Protein AF-0000000066072443 (afdb_homodimer)

Solvent-accessible surface area (backbone atoms only — not comparable to full-atom values): 20279 Å² total; per-residue (Å²): 135,82,81,79,78,80,78,77,78,76,76,78,75,75,72,74,69,72,76,65,67,69,79,65,45,48,37,74,78,45,61,48,79,80,58,77,57,84,45,73,50,64,74,51,16,51,32,36,36,35,34,40,65,68,41,73,66,32,72,40,70,69,52,35,23,54,52,48,39,48,52,28,47,45,29,31,74,71,65,64,34,47,34,36,46,24,16,31,33,36,32,53,56,31,45,38,35,45,47,44,36,92,66,27,34,35,59,71,43,87,98,43,27,55,42,33,50,36,38,31,32,49,18,36,22,72,83,38,73,74,52,71,53,36,54,51,42,53,53,45,50,52,51,36,33,38,77,70,50,52,29,40,91,83,31,39,27,33,44,40,38,66,79,42,99,53,71,34,29,14,63,48,42,47,56,59,43,70,76,41,85,45,46,50,82,74,129,134,83,80,78,78,78,78,78,79,78,76,76,75,76,72,74,68,72,76,65,68,69,78,63,46,47,36,73,77,46,62,48,78,79,59,76,58,83,45,73,50,64,75,51,18,49,32,36,36,36,35,43,64,68,42,75,65,32,72,39,72,70,52,37,23,54,51,46,39,49,52,28,48,45,29,31,74,72,65,64,36,46,36,37,46,25,17,30,35,36,32,54,58,31,45,39,34,45,47,44,36,91,64,26,34,36,59,71,42,86,98,42,27,55,41,33,49,36,38,30,33,49,19,36,21,73,82,38,75,76,52,71,53,35,55,52,42,54,53,44,49,52,52,36,33,36,75,69,48,52,28,41,92,83,31,39,27,32,45,39,37,65,80,41,101,53,69,33,29,14,63,47,42,47,57,59,43,68,76,41,86,44,48,51,84,74,129

Sequence (374 aa):
MKAFLVALLISIELALVFAGCPTIISKNRWGGQQARKVEPTTKPLKYVIINHTSGPSCVDEIDCSRMLVYIQNRHMNHLNYNDIGCNFIIGGDGQIYEGAGWQAAASHTPGWNKKSLLIGFIGDYEINRPSLKQLEAGKQLIECAVERGEIEQDYKLVGARTIRQTNSPGKYLFRELQSWKGFTRDPMKAFLVALLISIELALVFAGCPTIISKNRWGGQQARKVEPTTKPLKYVIINHTSGPSCVDEIDCSRMLVYIQNRHMNHLNYNDIGCNFIIGGDGQIYEGAGWQAAASHTPGWNKKSLLIGFIGDYEINRPSLKQLEAGKQLIECAVERGEIEQDYKLVGARTIRQTNSPGKYLFRELQSWKGFTRDP

Radius of gyration: 27.85 Å; Cα contacts (8 Å, |Δi|>4): 731; chains: 2; bounding box: 59×121×82 Å

Secondary structure (DSSP, 8-state):
--------------------PPPEE-HHHHTPPPPS---B--SSEEEEEEEE--S----SHHHHHHHHHHHHHIIIIIS--SS-S-SEEE-TTS-EEESS-SSB--SSSTTTGGGEEEEEESS-TTTSPPPHHHHHHHHHHHHHHHHTTSEEEEEEEEEHHHHSSS-TT-HHHHHHHTTSTTB-S--/--------------------PPPEE-HHHHTPPPPS---B--SSEEEEEEEE--S----SHHHHHHHHHHHHHIIIIIS--SS-S-SEEE-TTS-EEESS-SSB--SSSTTTGGGEEEEEESS-TTTSPPPHHHHHHHHHHHHHHHHTTSEEEEEEEEEHHHHSSS-TT-HHHHHHHTTSTTB-S--

Organism: Holotrichia diomphalia (NCBI:txid33394)

Structure (mmCIF, N/CA/C/O backbone):
data_AF-0000000066072443-model_v1
#
loop_
_entity.id
_entity.type
_entity.pdbx_description
1 polymer 'Peptidoglycan-recognition protein 3'
#
loop_
_atom_site.group_PDB
_atom_site.id
_atom_site.type_symbol
_atom_site.label_atom_id
_atom_site.label_alt_id
_atom_site.label_comp_id
_atom_site.label_asym_id
_atom_site.label_entity_id
_atom_site.label_seq_id
_atom_site.pdbx_PDB_ins_code
_atom_site.Cartn_x
_atom_site.Cartn_y
_atom_site.Cartn_z
_atom_site.occupancy
_atom_site.B_iso_or_equiv
_atom_site.auth_seq_id
_atom_site.auth_comp_id
_atom_site.auth_asym_id
_atom_site.auth_atom_id
_atom_site.pdbx_PDB_model_num
ATOM 1 N N . MET A 1 1 ? 24.094 77.688 -10.727 1 39.88 1 MET A N 1
ATOM 2 C CA . MET A 1 1 ? 23.406 76.562 -11.258 1 39.88 1 MET A CA 1
ATOM 3 C C . MET A 1 1 ? 23.281 75.438 -10.203 1 39.88 1 MET A C 1
ATOM 5 O O . MET A 1 1 ? 24.297 74.875 -9.805 1 39.88 1 MET A O 1
ATOM 9 N N . LYS A 1 2 ? 22.344 75.562 -9.203 1 51.62 2 LYS A N 1
ATOM 10 C CA . LYS A 1 2 ? 22.016 74.625 -8.117 1 51.62 2 LYS A CA 1
ATOM 11 C C . LYS A 1 2 ? 21.562 73.312 -8.664 1 51.62 2 LYS A C 1
ATOM 13 O O . LYS A 1 2 ? 20.672 73.25 -9.516 1 51.62 2 LYS A O 1
ATOM 18 N N . ALA A 1 3 ? 22.391 72.25 -8.711 1 49.22 3 ALA A N 1
ATOM 19 C CA . ALA A 1 3 ? 22.109 70.812 -8.977 1 49.22 3 ALA A CA 1
ATOM 20 C C . ALA A 1 3 ? 21.047 70.312 -8.023 1 49.22 3 ALA A C 1
ATOM 22 O O . ALA A 1 3 ? 21.234 70.25 -6.809 1 49.22 3 ALA A O 1
ATOM 23 N N . PHE A 1 4 ? 19.719 70.5 -8.32 1 49.38 4 PHE A N 1
ATOM 24 C CA . PHE A 1 4 ? 18.703 69.75 -7.574 1 49.38 4 PHE A CA 1
ATOM 25 C C . PHE A 1 4 ? 18.875 68.25 -7.734 1 49.38 4 PHE A C 1
ATOM 27 O O . PHE A 1 4 ? 18.828 67.75 -8.852 1 49.38 4 PHE A O 1
ATOM 34 N N . LEU A 1 5 ? 19.562 67.562 -6.852 1 46.72 5 LEU A N 1
ATOM 35 C CA . LEU A 1 5 ? 19.609 66.125 -6.785 1 46.72 5 LEU A CA 1
ATOM 36 C C . LEU A 1 5 ? 18.219 65.562 -6.508 1 46.72 5 LEU A C 1
ATOM 38 O O . LEU A 1 5 ? 17.625 65.812 -5.469 1 46.72 5 LEU A O 1
ATOM 42 N N . VAL A 1 6 ? 17.469 65.188 -7.57 1 51.09 6 VAL A N 1
ATOM 43 C CA . VAL A 1 6 ? 16.219 64.438 -7.43 1 51.09 6 VAL A CA 1
ATOM 44 C C . VAL A 1 6 ? 16.5 63.062 -6.809 1 51.09 6 VAL A C 1
ATOM 46 O O . VAL A 1 6 ? 17.25 62.25 -7.375 1 51.09 6 VAL A O 1
ATOM 49 N N . ALA A 1 7 ? 16.438 62.938 -5.441 1 52.28 7 ALA A N 1
ATOM 50 C CA . ALA A 1 7 ? 16.406 61.625 -4.793 1 52.28 7 ALA A CA 1
ATOM 51 C C . ALA A 1 7 ? 15.234 60.812 -5.285 1 52.28 7 ALA A C 1
ATOM 53 O O . ALA A 1 7 ? 14.078 61.219 -5.133 1 52.28 7 ALA A O 1
ATOM 54 N N . LEU A 1 8 ? 15.469 59.969 -6.309 1 52.75 8 LEU A N 1
ATOM 55 C CA . LEU A 1 8 ? 14.484 58.938 -6.676 1 52.75 8 LEU A CA 1
ATOM 56 C C . LEU A 1 8 ? 14.242 57.969 -5.523 1 52.75 8 LEU A C 1
ATOM 58 O O . LEU A 1 8 ? 15.148 57.25 -5.117 1 52.75 8 LEU A O 1
ATOM 62 N N . LEU A 1 9 ? 13.328 58.281 -4.578 1 48.59 9 LEU A N 1
ATOM 63 C CA . LEU A 1 9 ? 12.875 57.281 -3.596 1 48.59 9 LEU A CA 1
ATOM 64 C C . LEU A 1 9 ? 12.273 56.062 -4.277 1 48.59 9 LEU A C 1
ATOM 66 O O . LEU A 1 9 ? 11.242 56.188 -4.945 1 48.59 9 LEU A O 1
ATOM 70 N N . ILE A 1 10 ? 13.047 55.062 -4.617 1 50.88 10 ILE A N 1
ATOM 71 C CA . ILE A 1 10 ? 12.523 53.75 -5.043 1 50.88 10 ILE A CA 1
ATOM 72 C C . ILE A 1 10 ? 11.711 53.125 -3.914 1 50.88 10 ILE A C 1
ATOM 74 O O . ILE A 1 10 ? 12.25 52.781 -2.859 1 50.88 10 ILE A O 1
ATOM 78 N N . SER A 1 11 ? 10.461 53.438 -3.768 1 48.41 11 SER A N 1
ATOM 79 C CA . SER A 1 11 ? 9.602 52.688 -2.859 1 48.41 11 SER A CA 1
ATOM 80 C C . SER A 1 11 ? 9.594 51.188 -3.211 1 48.41 11 SER A C 1
ATOM 82 O O . SER A 1 11 ? 9.125 50.812 -4.285 1 48.41 11 SER A O 1
ATOM 84 N N . ILE A 1 12 ? 10.477 50.406 -2.668 1 50.12 12 ILE A N 1
ATOM 85 C CA . ILE A 1 12 ? 10.352 48.969 -2.734 1 50.12 12 ILE A CA 1
ATOM 86 C C . ILE A 1 12 ? 9.031 48.531 -2.111 1 50.12 12 ILE A C 1
ATOM 88 O O . ILE A 1 12 ? 8.828 48.656 -0.903 1 50.12 12 ILE A O 1
ATOM 92 N N . GLU A 1 13 ? 7.957 48.594 -2.775 1 43.94 13 GLU A N 1
ATOM 93 C CA . GLU A 1 13 ? 6.738 47.969 -2.289 1 43.94 13 GLU A CA 1
ATOM 94 C C . GLU A 1 13 ? 6.98 46.5 -1.938 1 43.94 13 GLU A C 1
ATOM 96 O O . GLU A 1 13 ? 7.285 45.688 -2.814 1 43.94 13 GLU A O 1
ATOM 101 N N . LEU A 1 14 ? 7.352 46.188 -0.709 1 42.78 14 LEU A N 1
ATOM 102 C CA . LEU A 1 14 ? 7.277 44.844 -0.203 1 42.78 14 LEU A CA 1
ATOM 103 C C . LEU A 1 14 ? 5.871 44.281 -0.373 1 42.78 14 LEU A C 1
ATOM 105 O O . LEU A 1 14 ? 4.93 44.75 0.273 1 42.78 14 LEU A O 1
ATOM 109 N N . ALA A 1 15 ? 5.488 43.875 -1.494 1 43.69 15 ALA A N 1
ATOM 110 C CA . ALA A 1 15 ? 4.246 43.094 -1.637 1 43.69 15 ALA A CA 1
ATOM 111 C C . ALA A 1 15 ? 4.137 42.031 -0.573 1 43.69 15 ALA A C 1
ATOM 113 O O . ALA A 1 15 ? 4.934 41.062 -0.559 1 43.69 15 ALA A O 1
ATOM 114 N N . LEU A 1 16 ? 3.662 42.344 0.59 1 41.12 16 LEU A N 1
ATOM 115 C CA . LEU A 1 16 ? 3.201 41.281 1.46 1 41.12 16 LEU A CA 1
ATOM 116 C C . LEU A 1 16 ? 2.379 40.25 0.677 1 41.12 16 LEU A C 1
ATOM 118 O O . LEU A 1 16 ? 1.252 40.562 0.27 1 41.12 16 LEU A O 1
ATOM 122 N N . VAL A 1 17 ? 2.99 39.594 -0.206 1 44.62 17 VAL A N 1
ATOM 123 C CA . VAL A 1 17 ? 2.24 38.469 -0.757 1 44.62 17 VAL A CA 1
ATOM 124 C C . VAL A 1 17 ? 1.478 37.75 0.358 1 44.62 17 VAL A C 1
ATOM 126 O O . VAL A 1 17 ? 2.082 37.156 1.25 1 44.62 17 VAL A O 1
ATOM 129 N N . PHE A 1 18 ? 0.45 38.438 0.944 1 46 18 PHE A N 1
ATOM 130 C CA . PHE A 1 18 ? -0.446 37.594 1.742 1 46 18 PHE A CA 1
ATOM 131 C C . PHE A 1 18 ? -0.589 36.219 1.13 1 46 18 PHE A C 1
ATOM 133 O O . PHE A 1 18 ? -1.146 36.062 0.04 1 46 18 PHE A O 1
ATOM 140 N N . ALA A 1 19 ? 0.406 35.438 1.301 1 56.59 19 ALA A N 1
ATOM 141 C CA . ALA A 1 19 ? 0.309 34.094 0.764 1 56.59 19 ALA A CA 1
ATOM 142 C C . ALA A 1 19 ? -0.982 33.406 1.215 1 56.59 19 ALA A C 1
ATOM 144 O O . ALA A 1 19 ? -1.169 33.156 2.404 1 56.59 19 ALA A O 1
ATOM 145 N N . GLY A 1 20 ? -2.248 33.812 0.714 1 73 20 GLY A N 1
ATOM 146 C CA . GLY A 1 20 ? -3.533 33.188 0.964 1 73 20 GLY A CA 1
ATOM 147 C C . GLY A 1 20 ? -3.436 31.672 1.148 1 73 20 GLY A C 1
ATOM 148 O O . GLY A 1 20 ? -2.365 31.094 0.968 1 73 20 GLY A O 1
ATOM 149 N N . CYS A 1 21 ? -4.48 31.094 1.82 1 90.94 21 CYS A N 1
ATOM 150 C CA . CYS A 1 21 ? -4.551 29.656 2.037 1 90.94 21 CYS A CA 1
ATOM 151 C C . CYS A 1 21 ? -4.383 28.891 0.725 1 90.94 21 CYS A C 1
ATOM 153 O O . CYS A 1 21 ? -4.895 29.312 -0.312 1 90.94 21 CYS A O 1
ATOM 155 N N . PRO A 1 22 ? -3.59 27.859 0.818 1 96.19 22 PRO A N 1
ATOM 156 C CA . PRO A 1 22 ? -3.428 27.047 -0.392 1 96.19 22 PRO A CA 1
ATOM 157 C C . PRO A 1 22 ? -4.738 26.422 -0.859 1 96.19 22 PRO A C 1
ATOM 159 O O . PRO A 1 22 ? -5.688 26.312 -0.08 1 96.19 22 PRO A O 1
ATOM 162 N N . THR A 1 23 ? -4.77 26.062 -2.152 1 96.56 23 THR A N 1
ATOM 163 C CA . THR A 1 23 ? -5.918 25.328 -2.674 1 96.56 23 THR A CA 1
ATOM 164 C C . THR A 1 23 ? -5.996 23.938 -2.051 1 96.56 23 THR A C 1
ATOM 166 O O . THR A 1 23 ? -4.988 23.234 -1.964 1 96.56 23 THR A O 1
ATOM 169 N N . ILE A 1 24 ? -7.141 23.578 -1.622 1 98.31 24 ILE A N 1
ATOM 170 C CA . ILE A 1 24 ? -7.418 22.25 -1.068 1 98.31 24 ILE A CA 1
ATOM 171 C C . ILE A 1 24 ? -8.422 21.516 -1.958 1 98.31 24 ILE A C 1
ATOM 173 O O . ILE A 1 24 ? -9.508 22.031 -2.238 1 98.31 24 ILE A O 1
ATOM 177 N N . ILE A 1 25 ? -8.039 20.359 -2.439 1 98.75 25 ILE A N 1
ATOM 178 C CA . ILE A 1 25 ? -8.953 19.547 -3.227 1 98.75 25 ILE A CA 1
ATOM 179 C C . ILE A 1 25 ? -10.008 18.922 -2.314 1 98.75 25 ILE A C 1
ATOM 181 O O . ILE A 1 25 ? -9.68 18.188 -1.385 1 98.75 25 ILE A O 1
ATOM 185 N N . SER A 1 26 ? -11.266 19.141 -2.615 1 98.38 26 SER A N 1
ATOM 186 C CA . SER A 1 26 ? -12.352 18.734 -1.734 1 98.38 26 SER A CA 1
ATOM 187 C C . SER A 1 26 ? -12.586 17.219 -1.801 1 98.38 26 SER A C 1
ATOM 189 O O . SER A 1 26 ? -12.234 16.578 -2.791 1 98.38 26 SER A O 1
ATOM 191 N N . LYS A 1 27 ? -13.18 16.75 -0.794 1 98 27 LYS A N 1
ATOM 192 C CA . LYS A 1 27 ? -13.508 15.328 -0.708 1 98 27 LYS A CA 1
ATOM 193 C C . LYS A 1 27 ? -14.43 14.906 -1.853 1 98 27 LYS A C 1
ATOM 195 O O . LYS A 1 27 ? -14.234 13.852 -2.453 1 98 27 LYS A O 1
ATOM 200 N N . ASN A 1 28 ? -15.383 15.688 -2.145 1 97.62 28 ASN A N 1
ATOM 201 C CA . ASN A 1 28 ? -16.281 15.406 -3.266 1 97.62 28 ASN A CA 1
ATOM 202 C C . ASN A 1 28 ? -15.508 15.305 -4.582 1 97.62 28 ASN A C 1
ATOM 204 O O . ASN A 1 28 ? -15.797 14.438 -5.406 1 97.62 28 ASN A O 1
ATOM 208 N N . ARG A 1 29 ? -14.547 16.078 -4.766 1 98.12 29 ARG A N 1
ATOM 209 C CA . ARG A 1 29 ? -13.805 16.141 -6.02 1 98.12 29 ARG A CA 1
ATOM 210 C C . ARG A 1 29 ? -12.922 14.906 -6.191 1 98.12 29 ARG A C 1
ATOM 212 O O . ARG A 1 29 ? -12.766 14.406 -7.305 1 98.12 29 ARG A O 1
ATOM 219 N N . TRP A 1 30 ? -12.375 14.406 -5.082 1 98.19 30 TRP A N 1
ATOM 220 C CA . TRP A 1 30 ? -11.492 13.266 -5.273 1 98.19 30 TRP A CA 1
ATOM 221 C C . TRP A 1 30 ? -12.25 11.953 -5.125 1 98.19 30 TRP A C 1
ATOM 223 O O . TRP A 1 30 ? -11.656 10.875 -5.152 1 98.19 30 TRP A O 1
ATOM 233 N N . GLY A 1 31 ? -13.508 12.055 -4.895 1 98.12 31 GLY A N 1
ATOM 234 C CA . GLY A 1 31 ? -14.344 10.867 -4.949 1 98.12 31 GLY A CA 1
ATOM 235 C C . GLY A 1 31 ? -14.516 10.195 -3.6 1 98.12 31 GLY A C 1
ATOM 236 O O . GLY A 1 31 ? -14.891 9.023 -3.527 1 98.12 31 GLY A O 1
ATOM 237 N N . GLY A 1 32 ? -14.289 10.859 -2.537 1 98.06 32 GLY A N 1
ATOM 238 C CA . GLY A 1 32 ? -14.453 10.312 -1.198 1 98.06 32 GLY A CA 1
ATOM 239 C C . GLY A 1 32 ? -15.898 10.242 -0.753 1 98.06 32 GLY A C 1
ATOM 240 O O . GLY A 1 32 ? -16.766 10.938 -1.304 1 98.06 32 GLY A O 1
ATOM 241 N N . GLN A 1 33 ? -16.062 9.445 0.292 1 96.81 33 GLN A N 1
ATOM 242 C CA . GLN A 1 33 ? -17.375 9.32 0.92 1 96.81 33 GLN A CA 1
ATOM 243 C C . GLN A 1 33 ? -17.516 10.281 2.096 1 96.81 33 GLN A C 1
ATOM 245 O O . GLN A 1 33 ? -16.516 10.727 2.662 1 96.81 33 GLN A O 1
ATOM 250 N N . GLN A 1 34 ? -18.812 10.5 2.424 1 96.38 34 GLN A N 1
ATOM 251 C CA . GLN A 1 34 ? -19.047 11.32 3.609 1 96.38 34 GLN A CA 1
ATOM 252 C C . GLN A 1 34 ? -18.703 10.555 4.883 1 96.38 34 GLN A C 1
ATOM 254 O O . GLN A 1 34 ? -18.859 9.328 4.938 1 96.38 34 GLN A O 1
ATOM 259 N N . ALA A 1 35 ? -18.359 11.312 5.883 1 97.81 35 ALA A N 1
ATOM 260 C CA . ALA A 1 35 ? -18.062 10.703 7.18 1 97.81 35 ALA A CA 1
ATOM 261 C C . ALA A 1 35 ? -19.312 10.055 7.766 1 97.81 35 ALA A C 1
ATOM 263 O O . ALA A 1 35 ? -20.438 10.531 7.555 1 97.81 35 ALA A O 1
ATOM 264 N N . ARG A 1 36 ? -19.125 8.961 8.508 1 97.44 36 ARG A N 1
ATOM 265 C CA . ARG A 1 36 ? -20.234 8.32 9.195 1 97.44 36 ARG A CA 1
ATOM 266 C C . ARG A 1 36 ? -20.781 9.211 10.305 1 97.44 36 ARG A C 1
ATOM 268 O O . ARG A 1 36 ? -22 9.305 10.508 1 97.44 36 ARG A O 1
ATOM 275 N N . LYS A 1 37 ? -19.891 9.797 11.008 1 96.38 37 LYS A N 1
ATOM 276 C CA . LYS A 1 37 ? -20.172 10.734 12.086 1 96.38 37 LYS A CA 1
ATOM 277 C C . LYS A 1 37 ? -19.094 11.812 12.18 1 96.38 37 LYS A C 1
ATOM 279 O O . LYS A 1 37 ? -17.922 11.531 11.945 1 96.38 37 LYS A O 1
ATOM 284 N N . VAL A 1 38 ? -19.609 13.016 12.586 1 95.62 38 VAL A N 1
ATOM 285 C CA . VAL A 1 38 ? -18.688 14.117 12.781 1 95.62 38 VAL A CA 1
ATOM 286 C C . VAL A 1 38 ? -18.531 14.406 14.266 1 95.62 38 VAL A C 1
ATOM 288 O O . VAL A 1 38 ? -19.484 14.773 14.938 1 95.62 38 VAL A O 1
ATOM 291 N N . GLU A 1 39 ? -17.359 14.203 14.711 1 94.81 39 GLU A N 1
ATOM 292 C CA . GLU A 1 39 ? -17.031 14.578 16.078 1 94.81 39 GLU A CA 1
ATOM 293 C C . GLU A 1 39 ? -16.359 15.938 16.141 1 94.81 39 GLU A C 1
ATOM 295 O O . GLU A 1 39 ? -15.219 16.094 15.688 1 94.81 39 GLU A O 1
ATOM 300 N N . PRO A 1 40 ? -16.953 16.875 16.859 1 92.94 40 PRO A N 1
ATOM 301 C CA . PRO A 1 40 ? -16.391 18.219 16.828 1 92.94 40 PRO A CA 1
ATOM 302 C C . PRO A 1 40 ? -15.141 18.359 17.703 1 92.94 40 PRO A C 1
ATOM 304 O O . PRO A 1 40 ? -14.977 17.609 18.672 1 92.94 40 PRO A O 1
ATOM 307 N N . THR A 1 41 ? -14.32 19.312 17.281 1 93.25 41 THR A N 1
ATOM 308 C CA . THR A 1 41 ? -13.148 19.672 18.062 1 93.25 41 THR A CA 1
ATOM 309 C C . THR A 1 41 ? -13.312 21.047 18.703 1 93.25 41 THR A C 1
ATOM 311 O O . THR A 1 41 ? -14.156 21.828 18.266 1 93.25 41 THR A O 1
ATOM 314 N N . THR A 1 42 ? -12.516 21.234 19.828 1 88.69 42 THR A N 1
ATOM 315 C CA . THR A 1 42 ? -12.445 22.562 20.406 1 88.69 42 THR A CA 1
ATOM 316 C C . THR A 1 42 ? -11.227 23.312 19.891 1 88.69 42 THR A C 1
ATOM 318 O O . THR A 1 42 ? -10.094 22.859 20.062 1 88.69 42 THR A O 1
ATOM 321 N N . LYS A 1 43 ? -11.391 24.5 19.453 1 92.94 43 LYS A N 1
ATOM 322 C CA . LYS A 1 43 ? -10.336 25.281 18.828 1 92.94 43 LYS A CA 1
ATOM 323 C C . LYS A 1 43 ? -9.914 26.453 19.719 1 92.94 43 LYS A C 1
ATOM 325 O O . LYS A 1 43 ? -10.695 26.938 20.531 1 92.94 43 LYS A O 1
ATOM 330 N N . PRO A 1 44 ? -8.766 26.938 19.594 1 97.44 44 PRO A N 1
ATOM 331 C CA . PRO A 1 44 ? -7.727 26.484 18.672 1 97.44 44 PRO A CA 1
ATOM 332 C C . PRO A 1 44 ? -7.027 25.219 19.156 1 97.44 44 PRO A C 1
ATOM 334 O O . PRO A 1 44 ? -6.844 25.031 20.375 1 97.44 44 PRO A O 1
ATOM 337 N N . LEU A 1 45 ? -6.617 24.391 18.234 1 98.19 45 LEU A N 1
ATOM 338 C CA . LEU A 1 45 ? -5.906 23.156 18.547 1 98.19 45 LEU A CA 1
ATOM 339 C C . LEU A 1 45 ? -4.48 23.453 19 1 98.19 45 LEU A C 1
ATOM 341 O O . LEU A 1 45 ? -3.898 24.453 18.609 1 98.19 45 LEU A O 1
ATOM 345 N N . LYS A 1 46 ? -3.914 22.484 19.672 1 97.88 46 LYS A N 1
ATOM 346 C CA . LYS A 1 46 ? -2.619 22.734 20.297 1 97.88 46 LYS A CA 1
ATOM 347 C C . LYS A 1 46 ? -1.503 22 19.562 1 97.88 46 LYS A C 1
ATOM 349 O O . LYS A 1 46 ? -0.328 22.344 19.703 1 97.88 46 LYS A O 1
ATOM 354 N N . TYR A 1 47 ? -1.892 20.984 18.781 1 98.19 47 TYR A N 1
ATOM 355 C CA . TYR A 1 47 ? -0.867 20.109 18.203 1 98.19 47 TYR A CA 1
ATOM 356 C C . TYR A 1 47 ? -1.096 19.906 16.719 1 98.19 47 TYR A C 1
ATOM 358 O O . TYR A 1 47 ? -2.236 19.953 16.25 1 98.19 47 TYR A O 1
ATOM 366 N N . VAL A 1 48 ? 0.025 19.688 16.031 1 98.69 48 VAL A N 1
ATOM 367 C CA . VAL A 1 48 ? 0.05 19.156 14.68 1 98.69 48 VAL A CA 1
ATOM 368 C C . VAL A 1 48 ? 0.791 17.828 14.656 1 98.69 48 VAL A C 1
ATOM 370 O O . VAL A 1 48 ? 1.92 17.734 15.141 1 98.69 48 VAL A O 1
ATOM 373 N N . ILE A 1 49 ? 0.128 16.797 14.141 1 98.69 49 ILE A N 1
ATOM 374 C CA . ILE A 1 49 ? 0.752 15.484 14.031 1 98.69 49 ILE A CA 1
ATOM 375 C C . ILE A 1 49 ? 0.936 15.117 12.562 1 98.69 49 ILE A C 1
ATOM 377 O O . ILE A 1 49 ? -0.013 15.188 11.773 1 98.69 49 ILE A O 1
ATOM 381 N N . ILE A 1 50 ? 2.195 14.719 12.211 1 98.88 50 ILE A N 1
ATOM 382 C CA . ILE A 1 50 ? 2.512 14.336 10.844 1 98.88 50 ILE A CA 1
ATOM 383 C C . ILE A 1 50 ? 2.658 12.812 10.758 1 98.88 50 ILE A C 1
ATOM 385 O O . ILE A 1 50 ? 3.377 12.211 11.555 1 98.88 50 ILE A O 1
ATOM 389 N N . ASN A 1 51 ? 1.973 12.234 9.781 1 98.19 51 ASN A N 1
ATOM 390 C CA . ASN A 1 51 ? 2.055 10.805 9.492 1 98.19 51 ASN A CA 1
ATOM 391 C C . ASN A 1 51 ? 2.266 10.547 8.008 1 98.19 51 ASN A C 1
ATOM 393 O O . ASN A 1 51 ? 2.332 11.484 7.211 1 98.19 51 ASN A O 1
ATOM 397 N N . HIS A 1 52 ? 2.588 9.266 7.672 1 98.19 52 HIS A N 1
ATOM 398 C CA . HIS A 1 52 ? 2.625 8.883 6.266 1 98.19 52 HIS A CA 1
ATOM 399 C C . HIS A 1 52 ? 1.811 7.613 6.02 1 98.19 52 HIS A C 1
ATOM 401 O O . HIS A 1 52 ? 1.441 6.914 6.969 1 98.19 52 HIS A O 1
ATOM 407 N N . THR A 1 53 ? 1.557 7.297 4.73 1 96.44 53 THR A N 1
ATOM 408 C CA . THR A 1 53 ? 0.672 6.184 4.414 1 96.44 53 THR A CA 1
ATOM 409 C C . THR A 1 53 ? 1.454 4.875 4.352 1 96.44 53 THR A C 1
ATOM 411 O O . THR A 1 53 ? 0.863 3.791 4.352 1 96.44 53 THR A O 1
ATOM 414 N N . SER A 1 54 ? 2.783 4.914 4.25 1 94 54 SER A N 1
ATOM 415 C CA . SER A 1 54 ? 3.67 3.758 4.238 1 94 54 SER A CA 1
ATOM 416 C C . SER A 1 54 ? 3.367 2.84 3.061 1 94 54 SER A C 1
ATOM 418 O O . SER A 1 54 ? 3.311 1.617 3.217 1 94 54 SER A O 1
ATOM 420 N N . GLY A 1 55 ? 3.105 3.346 1.896 1 92.38 55 GLY A N 1
ATOM 421 C CA . GLY A 1 55 ? 2.795 2.652 0.657 1 92.38 55 GLY A CA 1
ATOM 422 C C . GLY A 1 55 ? 3.307 3.375 -0.575 1 92.38 55 GLY A C 1
ATOM 423 O O . GLY A 1 55 ? 4.133 4.285 -0.47 1 92.38 55 GLY A O 1
ATOM 424 N N . PRO A 1 56 ? 2.844 2.867 -1.767 1 91.5 56 PRO A N 1
ATOM 425 C CA . PRO A 1 56 ? 3.285 3.549 -2.984 1 91.5 56 PRO A CA 1
ATOM 426 C C . PRO A 1 56 ? 2.877 5.02 -3.02 1 91.5 56 PRO A C 1
ATOM 428 O O . PRO A 1 56 ? 1.909 5.41 -2.361 1 91.5 56 PRO A O 1
ATOM 431 N N . SER A 1 57 ? 3.67 5.773 -3.742 1 94.38 57 SER A N 1
ATOM 432 C CA . SER A 1 57 ? 3.322 7.172 -3.957 1 94.38 57 SER A CA 1
ATOM 433 C C . SER A 1 57 ? 2.291 7.32 -5.07 1 94.38 57 SER A C 1
ATOM 435 O O . SER A 1 57 ? 1.771 6.328 -5.578 1 94.38 57 SER A O 1
ATOM 437 N N . CYS A 1 58 ? 1.82 8.586 -5.301 1 96.12 58 CYS A N 1
ATOM 438 C CA . CYS A 1 58 ? 0.954 8.969 -6.41 1 96.12 58 CYS A CA 1
ATOM 439 C C . CYS A 1 58 ? 1.554 10.125 -7.199 1 96.12 58 CYS A C 1
ATOM 441 O O . CYS A 1 58 ? 2.402 10.859 -6.684 1 96.12 58 CYS A O 1
ATOM 443 N N . VAL A 1 59 ? 1.074 10.273 -8.461 1 95.19 59 VAL A N 1
ATOM 444 C CA . VAL A 1 59 ? 1.889 11.148 -9.305 1 95.19 59 VAL A CA 1
ATOM 445 C C . VAL A 1 59 ? 1.037 12.297 -9.836 1 95.19 59 VAL A C 1
ATOM 447 O O . VAL A 1 59 ? 1.569 13.312 -10.297 1 95.19 59 VAL A O 1
ATOM 450 N N . ASP A 1 60 ? -0.232 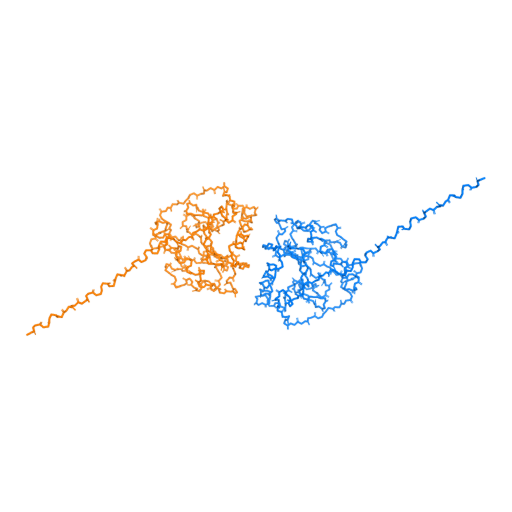12.117 -9.859 1 96.62 60 ASP A N 1
ATOM 451 C CA . ASP A 1 60 ? -1.155 13.164 -10.297 1 96.62 60 ASP A CA 1
ATOM 452 C C . ASP A 1 60 ? -2.5 13.039 -9.586 1 96.62 60 ASP A C 1
ATOM 454 O O . ASP A 1 60 ? -2.691 12.141 -8.758 1 96.62 60 ASP A O 1
ATOM 458 N N . GLU A 1 61 ? -3.42 13.977 -9.891 1 97.69 61 GLU A N 1
ATOM 459 C CA . GLU A 1 61 ? -4.676 14.047 -9.148 1 97.69 61 GLU A CA 1
ATOM 460 C C . GLU A 1 61 ? -5.484 12.766 -9.305 1 97.69 61 GLU A C 1
ATOM 462 O O . GLU A 1 61 ? -6.094 12.289 -8.344 1 97.69 61 GLU A O 1
ATOM 467 N N . ILE A 1 62 ? -5.516 12.227 -10.484 1 96.06 62 ILE A N 1
ATOM 468 C CA . ILE A 1 62 ? -6.289 11.016 -10.75 1 96.06 62 ILE A CA 1
ATOM 469 C C . ILE A 1 62 ? -5.719 9.852 -9.945 1 96.06 62 ILE A C 1
ATOM 471 O O . ILE A 1 62 ? -6.461 9.125 -9.281 1 96.06 62 ILE A O 1
ATOM 475 N N . ASP A 1 63 ? -4.453 9.719 -9.984 1 95.06 63 ASP A N 1
ATOM 476 C CA . ASP A 1 63 ? -3.754 8.648 -9.273 1 95.06 63 ASP A CA 1
ATOM 477 C C . ASP A 1 63 ? -3.902 8.805 -7.766 1 95.06 63 ASP A C 1
ATOM 479 O O . ASP A 1 63 ? -4.203 7.832 -7.066 1 95.06 63 ASP A O 1
ATOM 483 N N . CYS A 1 64 ? -3.727 9.961 -7.281 1 97.81 64 CYS A N 1
ATOM 484 C CA . CYS A 1 64 ? -3.852 10.219 -5.852 1 97.81 64 CYS A CA 1
ATOM 485 C C . CYS A 1 64 ? -5.285 10 -5.379 1 97.81 64 CYS A C 1
ATOM 487 O O . CYS A 1 64 ? -5.508 9.445 -4.301 1 97.81 64 CYS A O 1
ATOM 489 N N . SER A 1 65 ? -6.242 10.414 -6.176 1 98 65 SER A N 1
ATOM 490 C CA . SER A 1 65 ? -7.648 10.234 -5.832 1 98 65 SER A CA 1
ATOM 491 C C . SER A 1 65 ? -7.996 8.75 -5.68 1 98 65 SER A C 1
ATOM 493 O O . SER A 1 65 ? -8.664 8.359 -4.723 1 98 65 SER A O 1
ATOM 495 N N . ARG A 1 66 ? -7.531 7.988 -6.57 1 94.62 66 ARG A N 1
ATOM 496 C CA . ARG A 1 66 ? -7.777 6.551 -6.504 1 94.62 66 ARG A CA 1
ATOM 497 C C . ARG A 1 66 ? -7.191 5.953 -5.23 1 94.62 66 ARG A C 1
ATOM 499 O O . ARG A 1 66 ? -7.832 5.133 -4.57 1 94.62 66 ARG A O 1
ATOM 506 N N . MET A 1 67 ? -6.047 6.367 -4.918 1 95.81 67 MET A N 1
ATOM 507 C CA . MET A 1 67 ? -5.391 5.883 -3.711 1 95.81 67 MET A CA 1
ATOM 508 C C . MET A 1 67 ? -6.164 6.297 -2.465 1 95.81 67 MET A C 1
ATOM 510 O O . MET A 1 67 ? -6.344 5.496 -1.544 1 95.81 67 MET A O 1
ATOM 514 N N . LEU A 1 68 ? -6.648 7.457 -2.463 1 98.31 68 LEU A N 1
ATOM 515 C CA . LEU A 1 68 ? -7.383 7.973 -1.312 1 98.31 68 LEU A CA 1
ATOM 516 C C . LEU A 1 68 ? -8.703 7.23 -1.13 1 98.31 68 LEU A C 1
ATOM 518 O O . LEU A 1 68 ? -9.117 6.961 -0 1 98.31 68 LEU A O 1
ATOM 522 N N . VAL A 1 69 ? -9.336 6.957 -2.215 1 97.31 69 VAL A N 1
ATOM 523 C CA . VAL A 1 69 ? -10.562 6.184 -2.139 1 97.31 69 VAL A CA 1
ATOM 524 C C . VAL A 1 69 ? -10.289 4.828 -1.486 1 97.31 69 VAL A C 1
ATOM 526 O O . VAL A 1 69 ? -11.031 4.391 -0.61 1 97.31 69 VAL A O 1
ATOM 529 N N . TYR A 1 70 ? -9.25 4.223 -1.863 1 95.5 70 TYR A N 1
ATOM 530 C CA . TYR A 1 70 ? -8.867 2.945 -1.274 1 95.5 70 TYR A CA 1
ATOM 531 C C . TYR A 1 70 ? -8.578 3.096 0.215 1 95.5 70 TYR A C 1
ATOM 533 O O . TYR A 1 70 ? -9.07 2.307 1.029 1 95.5 70 TYR A O 1
ATOM 541 N N . ILE A 1 71 ? -7.809 4.039 0.605 1 97.25 71 ILE A N 1
ATOM 542 C CA . ILE A 1 71 ? -7.402 4.246 1.991 1 97.25 71 ILE A CA 1
ATOM 543 C C . ILE A 1 71 ? -8.633 4.535 2.85 1 97.25 71 ILE A C 1
ATOM 545 O O . ILE A 1 71 ? -8.781 3.982 3.941 1 97.25 71 ILE A O 1
ATOM 549 N N . GLN A 1 72 ? -9.508 5.395 2.352 1 97.75 72 GLN A N 1
ATOM 550 C CA . GLN A 1 72 ? -10.719 5.703 3.104 1 97.75 72 GLN A CA 1
ATOM 551 C C . GLN A 1 72 ? -11.57 4.457 3.312 1 97.75 72 GLN A C 1
ATOM 553 O O . GLN A 1 72 ? -12.078 4.227 4.41 1 97.75 72 GLN A O 1
ATOM 558 N N . ASN A 1 73 ? -11.742 3.725 2.271 1 95.88 73 ASN A N 1
ATOM 559 C CA . ASN A 1 73 ? -12.516 2.496 2.383 1 95.88 73 ASN A CA 1
ATOM 560 C C . ASN A 1 73 ? -11.953 1.568 3.455 1 95.88 73 ASN A C 1
ATOM 562 O O . ASN A 1 73 ? -12.703 1.026 4.27 1 95.88 73 ASN A O 1
ATOM 566 N N . ARG A 1 74 ? -10.742 1.399 3.436 1 95.31 74 ARG A N 1
ATOM 567 C CA . ARG A 1 74 ? -10.102 0.559 4.445 1 95.31 74 ARG A CA 1
ATOM 568 C C . ARG A 1 74 ? -10.328 1.119 5.844 1 95.31 74 ARG A C 1
ATOM 570 O O . ARG A 1 74 ? -10.648 0.373 6.773 1 95.31 74 ARG A O 1
ATOM 577 N N . HIS A 1 75 ? -10.164 2.385 6.039 1 97.06 75 HIS A N 1
ATOM 578 C CA . HIS A 1 75 ? -10.32 3.025 7.344 1 97.06 75 HIS A CA 1
ATOM 579 C C . HIS A 1 75 ? -11.75 2.902 7.852 1 97.06 75 HIS A C 1
ATOM 581 O O . HIS A 1 75 ? -11.977 2.578 9.023 1 97.06 75 HIS A O 1
ATOM 587 N N . MET A 1 76 ? -12.688 3.062 6.996 1 96.88 76 MET A N 1
ATOM 588 C CA . MET A 1 76 ? -14.086 3.092 7.41 1 96.88 76 MET A CA 1
ATOM 589 C C . MET A 1 76 ? -14.641 1.679 7.555 1 96.88 76 MET A C 1
ATOM 591 O O . MET A 1 76 ? -15.289 1.361 8.547 1 96.88 76 MET A O 1
ATOM 595 N N . ASN A 1 77 ? -14.266 0.835 6.648 1 93.06 77 ASN A N 1
ATOM 596 C CA . ASN A 1 77 ? -14.953 -0.448 6.586 1 93.06 77 ASN A CA 1
ATOM 597 C C . ASN A 1 77 ? -14.148 -1.554 7.258 1 93.06 77 ASN A C 1
ATOM 599 O O . ASN A 1 77 ? -14.703 -2.553 7.711 1 93.06 77 ASN A O 1
ATOM 603 N N . HIS A 1 78 ? -12.883 -1.368 7.355 1 91.88 78 HIS A N 1
ATOM 604 C CA . HIS A 1 78 ? -12.07 -2.402 7.98 1 91.88 78 HIS A CA 1
ATOM 605 C C . HIS A 1 78 ? -11.617 -1.979 9.375 1 91.88 78 HIS A C 1
ATOM 607 O O . HIS A 1 78 ? -11.5 -2.816 10.273 1 91.88 78 HIS A O 1
ATOM 613 N N . LEU A 1 79 ? -11.406 -0.73 9.523 1 94.25 79 LEU A N 1
ATOM 614 C CA . LEU A 1 79 ? -10.945 -0.26 10.82 1 94.25 79 LEU A CA 1
ATOM 615 C C . LEU A 1 79 ? -12.07 0.425 11.586 1 94.25 79 LEU A C 1
ATOM 617 O O . LEU A 1 79 ? -11.875 0.877 12.719 1 94.25 79 LEU A O 1
ATOM 621 N N . ASN A 1 80 ? -13.203 0.678 10.992 1 95.88 80 ASN A N 1
ATOM 622 C CA . ASN A 1 80 ? -14.414 1.232 11.586 1 95.88 80 ASN A CA 1
ATOM 623 C C . ASN A 1 80 ? -14.211 2.684 12.016 1 95.88 80 ASN A C 1
ATOM 625 O O . ASN A 1 80 ? -14.734 3.107 13.047 1 95.88 80 ASN A O 1
ATOM 629 N N . TYR A 1 81 ? -13.375 3.385 11.328 1 97 81 TYR A N 1
ATOM 630 C CA . TYR A 1 81 ? -13.266 4.828 11.516 1 97 81 TYR A CA 1
ATOM 631 C C . TYR A 1 81 ? -14.477 5.547 10.938 1 97 81 TYR A C 1
ATOM 633 O O . TYR A 1 81 ? -15.188 4.996 10.102 1 97 81 TYR A O 1
ATOM 641 N N . ASN A 1 82 ? -14.734 6.707 11.461 1 97.06 82 ASN A N 1
ATOM 642 C CA . ASN A 1 82 ? -15.828 7.504 10.914 1 97.06 82 ASN A CA 1
ATOM 643 C C . ASN A 1 82 ? -15.508 8.016 9.516 1 97.06 82 ASN A C 1
ATOM 645 O O . ASN A 1 82 ? -16.406 8.25 8.711 1 97.06 82 ASN A O 1
ATOM 649 N N . ASP A 1 83 ? -14.242 8.133 9.227 1 98 83 ASP A N 1
ATOM 650 C CA . ASP A 1 83 ? -13.75 8.703 7.98 1 98 83 ASP A CA 1
ATOM 651 C C . ASP A 1 83 ? -12.305 8.281 7.715 1 98 83 ASP A C 1
ATOM 653 O O . ASP A 1 83 ? -11.789 7.379 8.375 1 98 83 ASP A O 1
ATOM 657 N N . ILE A 1 84 ? -11.688 8.898 6.684 1 98.19 84 ILE A N 1
ATOM 658 C CA . ILE A 1 84 ? -10.242 8.75 6.52 1 98.19 84 ILE A CA 1
ATOM 659 C C . ILE A 1 84 ? -9.523 9.328 7.734 1 98.19 84 ILE A C 1
ATOM 661 O O . ILE A 1 84 ? -9.984 10.312 8.328 1 98.19 84 ILE A O 1
ATOM 665 N N . GLY A 1 85 ? -8.453 8.812 8.117 1 97.81 85 GLY A N 1
ATOM 666 C CA . GLY A 1 85 ? -7.906 8.922 9.461 1 97.81 85 GLY A CA 1
ATOM 667 C C . GLY A 1 85 ? -7.188 10.234 9.703 1 97.81 85 GLY A C 1
ATOM 668 O O . GLY A 1 85 ? -6.766 10.516 10.828 1 97.81 85 GLY A O 1
ATOM 669 N N . CYS A 1 86 ? -7.078 11.117 8.641 1 98.31 86 CYS A N 1
ATOM 670 C CA . CYS A 1 86 ? -6.398 12.398 8.766 1 98.31 86 CYS A CA 1
ATOM 671 C C . CYS A 1 86 ? -7.332 13.547 8.406 1 98.31 86 CYS A C 1
ATOM 673 O O . CYS A 1 86 ? -8.32 13.352 7.691 1 98.31 86 CYS A O 1
ATOM 675 N N . ASN A 1 87 ? -6.992 14.695 8.961 1 98.62 87 ASN A N 1
ATOM 676 C CA . ASN A 1 87 ? -7.746 15.883 8.578 1 98.62 87 ASN A CA 1
ATOM 677 C C . ASN A 1 87 ? -7.441 16.297 7.145 1 98.62 87 ASN A C 1
ATOM 679 O O . ASN A 1 87 ? -8.344 16.703 6.406 1 98.62 87 ASN A O 1
ATOM 683 N N . PHE A 1 88 ? -6.176 16.25 6.832 1 98.88 88 PHE A N 1
ATOM 684 C CA . PHE A 1 88 ? -5.699 16.578 5.492 1 98.88 88 PHE A CA 1
ATOM 685 C C . PHE A 1 88 ? -4.578 15.633 5.07 1 98.88 88 PHE A C 1
ATOM 687 O O . PHE A 1 88 ? -3.855 15.102 5.918 1 98.88 88 PHE A O 1
ATOM 694 N N . ILE A 1 89 ? -4.461 15.492 3.717 1 98.94 89 ILE A N 1
ATOM 695 C CA . ILE A 1 89 ? -3.451 14.586 3.178 1 98.94 89 ILE A CA 1
ATOM 696 C C . ILE A 1 89 ? -2.67 15.289 2.068 1 98.94 89 ILE A C 1
ATOM 698 O O . ILE A 1 89 ? -3.258 15.938 1.204 1 98.94 89 ILE A O 1
ATOM 702 N N . ILE A 1 90 ? -1.377 15.156 2.139 1 98.94 90 ILE A N 1
ATOM 703 C CA . ILE A 1 90 ? -0.497 15.688 1.102 1 98.94 90 ILE A CA 1
ATOM 704 C C . ILE A 1 90 ? -0.185 14.594 0.083 1 98.94 90 ILE A C 1
ATOM 706 O O . ILE A 1 90 ? 0.387 13.555 0.432 1 98.94 90 ILE A O 1
ATOM 710 N N . GLY A 1 91 ? -0.52 14.859 -1.212 1 98.69 91 GLY A N 1
ATOM 711 C CA . GLY A 1 91 ? -0.265 13.898 -2.273 1 98.69 91 GLY A CA 1
ATOM 712 C C . GLY A 1 91 ? 1.157 13.953 -2.797 1 98.69 91 GLY A C 1
ATOM 713 O O . GLY A 1 91 ? 1.844 14.961 -2.643 1 98.69 91 GLY A O 1
ATOM 714 N N . GLY A 1 92 ? 1.514 12.859 -3.455 1 97.88 92 GLY A N 1
ATOM 715 C CA . GLY A 1 92 ? 2.799 12.859 -4.137 1 97.88 92 GLY A CA 1
ATOM 716 C C . GLY A 1 92 ? 2.904 13.922 -5.219 1 97.88 92 GLY A C 1
ATOM 717 O O . GLY A 1 92 ? 4.008 14.281 -5.633 1 97.88 92 GLY A O 1
ATOM 718 N N . ASP A 1 93 ? 1.84 14.359 -5.656 1 97.75 93 ASP A N 1
ATOM 719 C CA . ASP A 1 93 ? 1.768 15.398 -6.684 1 97.75 93 ASP A CA 1
ATOM 720 C C . ASP A 1 93 ? 1.926 16.781 -6.074 1 97.75 93 ASP A C 1
ATOM 722 O O . ASP A 1 93 ? 1.849 17.797 -6.781 1 97.75 93 ASP A O 1
ATOM 726 N N . GLY A 1 94 ? 2.072 16.828 -4.77 1 98.38 94 GLY A N 1
ATOM 727 C CA . GLY A 1 94 ? 2.275 18.094 -4.086 1 98.38 94 GLY A CA 1
ATOM 728 C C . GLY A 1 94 ? 0.98 18.828 -3.781 1 98.38 94 GLY A C 1
ATOM 729 O O . GLY A 1 94 ? 0.998 19.953 -3.287 1 98.38 94 GLY A O 1
ATOM 730 N N . GLN A 1 95 ? -0.142 18.234 -4.043 1 98.69 95 GLN A N 1
ATOM 731 C CA . GLN A 1 95 ? -1.433 18.859 -3.75 1 98.69 95 GLN A CA 1
ATOM 732 C C . GLN A 1 95 ? -1.936 18.453 -2.367 1 98.69 95 GLN A C 1
ATOM 734 O O . GLN A 1 95 ? -1.424 17.5 -1.77 1 98.69 95 GLN A O 1
ATOM 739 N N . ILE A 1 96 ? -2.883 19.25 -1.89 1 98.94 96 ILE A N 1
ATOM 740 C CA . ILE A 1 96 ? -3.482 19 -0.583 1 98.94 96 ILE A CA 1
ATOM 741 C C . ILE A 1 96 ? -4.902 18.469 -0.762 1 98.94 96 ILE A C 1
ATOM 743 O O . ILE A 1 96 ? -5.707 19.047 -1.486 1 98.94 96 ILE A O 1
ATOM 747 N N . TYR A 1 97 ? -5.199 17.375 -0.046 1 98.88 97 TYR A N 1
ATOM 748 C CA . TYR A 1 97 ? -6.504 16.734 -0.138 1 98.88 97 TYR A CA 1
ATOM 749 C C . TYR A 1 97 ? -7.23 16.781 1.201 1 98.88 97 TYR A C 1
ATOM 751 O O . TYR A 1 97 ? -6.629 16.531 2.25 1 98.88 97 TYR A O 1
ATOM 759 N N . GLU A 1 98 ? -8.516 17.094 1.099 1 98.75 98 GLU A N 1
ATOM 760 C CA . GLU A 1 98 ? -9.344 17.188 2.299 1 98.75 98 GLU A CA 1
ATOM 761 C C . GLU A 1 98 ? -9.711 15.797 2.822 1 98.75 98 GLU A C 1
ATOM 763 O O . GLU A 1 98 ? -10.172 14.945 2.062 1 98.75 98 GLU A O 1
ATOM 768 N N . GLY A 1 99 ? -9.477 15.555 4.09 1 98.56 99 GLY A N 1
ATOM 769 C CA . GLY A 1 99 ? -9.969 14.391 4.801 1 98.56 99 GLY A CA 1
ATOM 770 C C . GLY A 1 99 ? -11.164 14.695 5.684 1 98.56 99 GLY A C 1
ATOM 771 O O . GLY A 1 99 ? -12.203 15.141 5.199 1 98.56 99 GLY A O 1
ATOM 772 N N . ALA A 1 100 ? -10.891 14.539 7.008 1 98.06 100 ALA A N 1
ATOM 773 C CA . ALA A 1 100 ? -11.953 14.906 7.949 1 98.06 100 ALA A CA 1
ATOM 774 C C . ALA A 1 100 ? -12.211 16.406 7.918 1 98.06 100 ALA A C 1
ATOM 776 O O . ALA A 1 100 ? -13.289 16.859 8.312 1 98.06 100 ALA A O 1
ATOM 777 N N . GLY A 1 101 ? -11.234 17.156 7.598 1 97.12 101 GLY A N 1
ATOM 778 C CA . GLY A 1 101 ? -11.398 18.594 7.395 1 97.12 101 GLY A CA 1
ATOM 779 C C . GLY A 1 101 ? -11.133 19.406 8.641 1 97.12 101 GLY A C 1
ATOM 780 O O . GLY A 1 101 ? -10.484 18.922 9.578 1 97.12 101 GLY A O 1
ATOM 781 N N . TRP A 1 102 ? -11.555 20.672 8.641 1 95.81 102 TRP A N 1
ATOM 782 C CA . TRP A 1 102 ? -11.234 21.656 9.664 1 95.81 102 TRP A CA 1
ATOM 783 C C . TRP A 1 102 ? -12.062 21.422 10.922 1 95.81 102 TRP A C 1
ATOM 785 O O . TRP A 1 102 ? -11.625 21.734 12.031 1 95.81 102 TRP A O 1
ATOM 795 N N . GLN A 1 103 ? -13.227 20.875 10.812 1 90.12 103 GLN A N 1
ATOM 796 C CA . GLN A 1 103 ? -14.203 21 11.891 1 90.12 103 GLN A CA 1
ATOM 797 C C . GLN A 1 103 ? -14.328 19.703 12.672 1 90.12 103 GLN A C 1
ATOM 799 O O . GLN A 1 103 ? -15.055 19.641 13.664 1 90.12 103 GLN A O 1
ATOM 804 N N . ALA A 1 104 ? -13.664 18.672 12.195 1 95.44 104 ALA A N 1
ATOM 805 C CA . ALA A 1 104 ? -13.852 17.359 12.797 1 95.44 104 ALA A CA 1
ATOM 806 C C . ALA A 1 104 ? -12.539 16.828 13.375 1 95.44 104 ALA A C 1
ATOM 808 O O . ALA A 1 104 ? -11.469 17.016 12.781 1 95.44 104 ALA A O 1
ATOM 809 N N . ALA A 1 105 ? -12.672 16.109 14.508 1 95.94 105 ALA A N 1
ATOM 810 C CA . ALA A 1 105 ? -11.562 15.281 14.961 1 95.94 105 ALA A CA 1
ATOM 811 C C . ALA A 1 105 ? -11.32 14.117 14 1 95.94 105 ALA A C 1
ATOM 813 O O . ALA A 1 105 ? -12.266 13.453 13.57 1 95.94 105 ALA A O 1
ATOM 814 N N . ALA A 1 106 ? -10.047 13.891 13.672 1 96 106 ALA A N 1
ATOM 815 C CA . ALA A 1 106 ? -9.719 12.711 12.883 1 96 106 ALA A CA 1
ATOM 816 C C . ALA A 1 106 ? -9.695 11.453 13.75 1 96 106 ALA A C 1
ATOM 818 O O . ALA A 1 106 ? -10.359 11.398 14.789 1 96 106 ALA A O 1
ATOM 819 N N . SER A 1 107 ? -9.062 10.328 13.172 1 92.69 107 SER A N 1
ATOM 820 C CA . SER A 1 107 ? -9.258 9.078 13.898 1 92.69 107 SER A CA 1
ATOM 821 C C . SER A 1 107 ? -7.938 8.328 14.07 1 92.69 107 SER A C 1
ATOM 823 O O . SER A 1 107 ? -7.875 7.332 14.797 1 92.69 107 SER A O 1
ATOM 825 N N . HIS A 1 108 ? -6.914 8.789 13.562 1 88.81 108 HIS A N 1
ATOM 826 C CA . HIS A 1 108 ? -5.719 7.969 13.422 1 88.81 108 HIS A CA 1
ATOM 827 C C . HIS A 1 108 ? -4.949 7.875 14.734 1 88.81 108 HIS A C 1
ATOM 829 O O . HIS A 1 108 ? -4.121 6.98 14.914 1 88.81 108 HIS A O 1
ATOM 835 N N . THR A 1 109 ? -5.254 8.812 15.711 1 91.12 109 THR A N 1
ATOM 836 C CA . THR A 1 109 ? -4.422 8.867 16.906 1 91.12 109 THR A CA 1
ATOM 837 C C . THR A 1 109 ? -5.285 9 18.156 1 91.12 109 THR A C 1
ATOM 839 O O . THR A 1 109 ? -5.41 10.086 18.719 1 91.12 109 THR A O 1
ATOM 842 N N . PRO A 1 110 ? -5.707 7.883 18.703 1 90.06 110 PRO A N 1
ATOM 843 C CA . PRO A 1 110 ? -6.547 7.934 19.906 1 90.06 110 PRO A CA 1
ATOM 844 C C . PRO A 1 110 ? -5.898 8.711 21.047 1 90.06 110 PRO A C 1
ATOM 846 O O . PRO A 1 110 ? -4.695 8.578 21.281 1 90.06 110 PRO A O 1
ATOM 849 N N . GLY A 1 111 ? -6.676 9.547 21.734 1 93.31 111 GLY A N 1
ATOM 850 C CA . GLY A 1 111 ? -6.191 10.375 22.828 1 93.31 111 GLY A CA 1
ATOM 851 C C . GLY A 1 111 ? -5.695 11.734 22.359 1 93.31 111 GLY A C 1
ATOM 852 O O . GLY A 1 111 ? -5.543 12.656 23.172 1 93.31 111 GLY A O 1
ATOM 853 N N . TRP A 1 112 ? -5.492 11.867 21.094 1 95.69 112 TRP A N 1
ATOM 854 C CA . TRP A 1 112 ? -4.902 13.102 20.562 1 95.69 112 TRP A CA 1
ATOM 855 C C . TRP A 1 112 ? -5.809 13.734 19.516 1 95.69 112 TRP A C 1
ATOM 857 O O . TRP A 1 112 ? -5.645 14.914 19.188 1 95.69 112 TRP A O 1
ATOM 867 N N . ASN A 1 113 ? -6.754 13.078 19.047 1 95.75 113 ASN A N 1
ATOM 868 C CA . ASN A 1 113 ? -7.539 13.484 17.891 1 95.75 113 ASN A CA 1
ATOM 869 C C . ASN A 1 113 ? -8.273 14.797 18.141 1 95.75 113 ASN A C 1
ATOM 871 O O . ASN A 1 113 ? -8.375 15.641 17.25 1 95.75 113 ASN A O 1
ATOM 875 N N . LYS A 1 114 ? -8.688 15.039 19.328 1 95.94 114 LYS A N 1
ATOM 876 C CA . LYS A 1 114 ? -9.539 16.203 19.609 1 95.94 114 LYS A CA 1
ATOM 877 C C . LYS A 1 114 ? -8.695 17.438 19.859 1 95.94 114 LYS A C 1
ATOM 879 O O . LYS A 1 114 ? -9.219 18.562 19.891 1 95.94 114 LYS A O 1
ATOM 884 N N . LYS A 1 115 ? -7.449 17.25 19.969 1 96.88 115 LYS A N 1
ATOM 885 C CA . LYS A 1 115 ? -6.605 18.391 20.281 1 96.88 115 LYS A CA 1
ATOM 886 C C . LYS A 1 115 ? -5.508 18.578 19.234 1 96.88 115 LYS A C 1
ATOM 888 O O . LYS A 1 115 ? -4.535 19.297 19.469 1 96.88 115 LYS A O 1
ATOM 893 N N . SER A 1 116 ? -5.648 17.844 18.125 1 97.94 116 SER A N 1
ATOM 894 C CA . SER A 1 116 ? -4.578 17.875 17.141 1 97.94 116 SER A CA 1
ATOM 895 C C . SER A 1 116 ? -5.141 18.016 15.727 1 97.94 116 SER A C 1
ATOM 897 O O . SER A 1 116 ? -6.227 17.5 15.43 1 97.94 116 SER A O 1
ATOM 899 N N . LEU A 1 117 ? -4.375 18.734 14.891 1 98.31 117 LEU A N 1
ATOM 900 C CA . LEU A 1 117 ? -4.523 18.656 13.445 1 98.31 117 LEU A CA 1
ATOM 901 C C . LEU A 1 117 ? -3.658 17.547 12.867 1 98.31 117 LEU A C 1
ATOM 903 O O . LEU A 1 117 ? -2.43 17.609 12.914 1 98.31 117 LEU A O 1
ATOM 907 N N . LEU A 1 118 ? -4.266 16.531 12.281 1 98.5 118 LEU A N 1
ATOM 908 C CA . LEU A 1 118 ? -3.533 15.391 11.75 1 98.5 118 LEU A CA 1
ATOM 909 C C . LEU A 1 118 ? -3.33 15.523 10.25 1 98.5 118 LEU A C 1
ATOM 911 O O . LEU A 1 118 ? -4.301 15.617 9.492 1 98.5 118 LEU A O 1
ATOM 915 N N . ILE A 1 119 ? -2.049 15.484 9.812 1 98.88 119 ILE A N 1
ATOM 916 C CA . ILE A 1 119 ? -1.692 15.633 8.406 1 98.88 119 ILE A CA 1
ATOM 917 C C . ILE A 1 119 ? -0.95 14.391 7.926 1 98.88 119 ILE A C 1
ATOM 919 O O . ILE A 1 119 ? 0.078 14.016 8.492 1 98.88 119 ILE A O 1
ATOM 923 N N . GLY A 1 120 ? -1.499 13.781 6.863 1 98.75 120 GLY A N 1
ATOM 924 C CA . GLY A 1 120 ? -0.863 12.617 6.27 1 98.75 120 GLY A CA 1
ATOM 925 C C . GLY A 1 120 ? -0.117 12.93 4.988 1 98.75 120 GLY A C 1
ATOM 926 O O . GLY A 1 120 ? -0.577 13.742 4.18 1 98.75 120 GLY A O 1
ATOM 927 N N . PHE A 1 121 ? 0.995 12.203 4.797 1 98.88 121 PHE A N 1
ATOM 928 C CA . PHE A 1 121 ? 1.741 12.258 3.547 1 98.88 121 PHE A CA 1
ATOM 929 C C . PHE A 1 121 ? 1.628 10.938 2.789 1 98.88 121 PHE A C 1
ATOM 931 O O . PHE A 1 121 ? 1.955 9.883 3.324 1 98.88 121 PHE A O 1
ATOM 938 N N . ILE A 1 122 ? 1.176 11 1.557 1 98.38 122 ILE A N 1
ATOM 939 C CA . ILE A 1 122 ? 1.116 9.781 0.754 1 98.38 122 ILE A CA 1
ATOM 940 C C . ILE A 1 122 ? 2.525 9.375 0.335 1 98.38 122 ILE A C 1
ATOM 942 O O . ILE A 1 122 ? 3.246 10.156 -0.291 1 98.38 122 ILE A O 1
ATOM 946 N N . GLY A 1 123 ? 2.898 8.117 0.658 1 96.94 123 GLY A N 1
ATOM 947 C CA . GLY A 1 123 ? 4.215 7.594 0.334 1 96.94 123 GLY A CA 1
ATOM 948 C C . GLY A 1 123 ? 4.832 6.793 1.466 1 96.94 123 GLY A C 1
ATOM 949 O O . GLY A 1 123 ? 4.227 6.645 2.529 1 96.94 123 GLY A O 1
ATOM 950 N N . ASP A 1 124 ? 5.988 6.234 1.175 1 96.75 124 ASP A N 1
ATOM 951 C CA . ASP A 1 124 ? 6.805 5.523 2.156 1 96.75 124 ASP A CA 1
ATOM 952 C C . ASP A 1 124 ? 8.141 6.23 2.375 1 96.75 124 ASP A C 1
ATOM 954 O O . ASP A 1 124 ? 9.086 6.039 1.605 1 96.75 124 ASP A O 1
ATOM 958 N N . TYR A 1 125 ? 8.234 6.781 3.537 1 98.06 125 TYR A N 1
ATOM 959 C CA . TYR A 1 125 ? 9.391 7.645 3.742 1 98.06 125 TYR A CA 1
ATOM 960 C C . TYR A 1 125 ? 10.398 6.992 4.676 1 98.06 125 TYR A C 1
ATOM 962 O O . TYR A 1 125 ? 11.258 7.668 5.246 1 98.06 125 TYR A O 1
ATOM 970 N N . GLU A 1 126 ? 10.227 5.73 4.879 1 95.38 126 GLU A N 1
ATOM 971 C CA . GLU A 1 126 ? 11.312 4.922 5.426 1 95.38 126 GLU A CA 1
ATOM 972 C C . GLU A 1 126 ? 12.375 4.633 4.371 1 95.38 126 GLU A C 1
ATOM 974 O O . GLU A 1 126 ? 13.547 4.434 4.699 1 95.38 126 GLU A O 1
ATOM 979 N N . ILE A 1 127 ? 11.906 4.656 3.07 1 92.5 127 ILE A N 1
ATOM 980 C CA . ILE A 1 127 ? 12.828 4.23 2.023 1 92.5 127 ILE A CA 1
ATOM 981 C C . ILE A 1 127 ? 13.016 5.359 1.012 1 92.5 127 ILE A C 1
ATOM 983 O O . ILE A 1 127 ? 14.023 5.406 0.305 1 92.5 127 ILE A O 1
ATOM 987 N N . ASN A 1 128 ? 12.07 6.27 0.89 1 94.62 128 ASN A N 1
ATOM 988 C CA . ASN A 1 128 ? 12.164 7.395 -0.035 1 94.62 128 ASN A CA 1
ATOM 989 C C . ASN A 1 128 ? 12.219 8.727 0.707 1 94.62 128 ASN A C 1
ATOM 991 O O . ASN A 1 128 ? 11.789 8.82 1.856 1 94.62 128 ASN A O 1
ATOM 995 N N . ARG A 1 129 ? 12.734 9.734 0.02 1 97.19 129 ARG A N 1
ATOM 996 C CA . ARG A 1 129 ? 12.664 11.102 0.524 1 97.19 129 ARG A CA 1
ATOM 997 C C . ARG A 1 129 ? 11.406 11.805 0.013 1 97.19 129 ARG A C 1
ATOM 999 O O . ARG A 1 129 ? 11.016 11.633 -1.143 1 97.19 129 ARG A O 1
ATOM 1006 N N . PRO A 1 130 ? 10.789 12.664 0.89 1 98.5 130 PRO A N 1
ATOM 1007 C CA . PRO A 1 130 ? 9.688 13.477 0.371 1 98.5 130 PRO A CA 1
ATOM 1008 C C . PRO A 1 130 ? 10.148 14.523 -0.644 1 98.5 130 PRO A C 1
ATOM 1010 O O . PRO A 1 130 ? 11.289 15.008 -0.566 1 98.5 130 PRO A O 1
ATOM 1013 N N . SER A 1 131 ? 9.312 14.875 -1.563 1 98.38 131 SER A N 1
ATOM 1014 C CA . SER A 1 131 ? 9.656 15.898 -2.543 1 98.38 131 SER A CA 1
ATOM 1015 C C . SER A 1 131 ? 9.555 17.297 -1.94 1 98.38 131 SER A C 1
ATOM 1017 O O . SER A 1 131 ? 8.875 17.5 -0.932 1 98.38 131 SER A O 1
ATOM 1019 N N . LEU A 1 132 ? 10.211 18.297 -2.592 1 98.25 132 LEU A N 1
ATOM 1020 C CA . LEU A 1 132 ? 10.148 19.672 -2.15 1 98.25 132 LEU A CA 1
ATOM 1021 C C . LEU A 1 132 ? 8.719 20.203 -2.219 1 98.25 132 LEU A C 1
ATOM 1023 O O . LEU A 1 132 ? 8.289 20.969 -1.351 1 98.25 132 LEU A O 1
ATOM 1027 N N . LYS A 1 133 ? 8.016 19.781 -3.236 1 98.25 133 LYS A N 1
ATOM 1028 C CA . LYS A 1 133 ? 6.637 20.266 -3.373 1 98.25 133 LYS A CA 1
ATOM 1029 C C . LYS A 1 133 ? 5.766 19.75 -2.23 1 98.25 133 LYS A C 1
ATOM 1031 O O . LYS A 1 133 ? 4.855 20.438 -1.773 1 98.25 133 LYS A O 1
ATOM 1036 N N . GLN A 1 134 ? 6.004 18.531 -1.829 1 98.75 134 GLN A N 1
ATOM 1037 C CA . GLN A 1 134 ? 5.27 17.984 -0.693 1 98.75 134 GLN A CA 1
ATOM 1038 C C . GLN A 1 134 ? 5.574 18.766 0.584 1 98.75 134 GLN A C 1
ATOM 1040 O O . GLN A 1 134 ? 4.664 19.109 1.341 1 98.75 134 GLN A O 1
ATOM 1045 N N . LEU A 1 135 ? 6.816 19 0.859 1 98.81 135 LEU A N 1
ATOM 1046 C CA . LEU A 1 135 ? 7.238 19.719 2.059 1 98.81 135 LEU A CA 1
ATOM 1047 C C . LEU A 1 135 ? 6.645 21.125 2.088 1 98.81 135 LEU A C 1
ATOM 1049 O O . LEU A 1 135 ? 6.133 21.562 3.121 1 98.81 135 LEU A O 1
ATOM 1053 N N . GLU A 1 136 ? 6.648 21.797 0.987 1 98.12 136 GLU A N 1
ATOM 1054 C CA . GLU A 1 136 ? 6.105 23.156 0.893 1 98.12 136 GLU A CA 1
ATOM 1055 C C . GLU A 1 136 ? 4.594 23.156 1.116 1 98.12 136 GLU A C 1
ATOM 1057 O O . GLU A 1 136 ? 4.066 24.031 1.805 1 98.12 136 GLU A O 1
ATOM 1062 N N . ALA A 1 137 ? 3.965 22.188 0.557 1 98.62 137 ALA A N 1
ATOM 1063 C CA . ALA A 1 137 ? 2.521 22.078 0.753 1 98.62 137 ALA A CA 1
ATOM 1064 C C . ALA A 1 137 ? 2.18 21.922 2.232 1 98.62 137 ALA A C 1
ATOM 1066 O O . ALA A 1 137 ? 1.245 22.547 2.729 1 98.62 137 ALA A O 1
ATOM 1067 N N . GLY A 1 138 ? 2.885 21.062 2.93 1 98.62 138 GLY A N 1
ATOM 1068 C CA . GLY A 1 138 ? 2.68 20.891 4.359 1 98.62 138 GLY A CA 1
ATOM 1069 C C . GLY A 1 138 ? 2.861 22.172 5.148 1 98.62 138 GLY A C 1
ATOM 1070 O O . GLY A 1 138 ? 2.023 22.516 5.984 1 98.62 138 GLY A O 1
ATOM 1071 N N . LYS A 1 139 ? 3.904 22.859 4.883 1 98.38 139 LYS A N 1
ATOM 1072 C CA . LYS A 1 139 ? 4.203 24.094 5.582 1 98.38 139 LYS A CA 1
ATOM 1073 C C . LYS A 1 139 ? 3.125 25.156 5.324 1 98.38 139 LYS A C 1
ATOM 1075 O O . LYS A 1 139 ? 2.676 25.828 6.25 1 98.38 139 LYS A O 1
ATOM 1080 N N . GLN A 1 140 ? 2.711 25.25 4.098 1 98.06 140 GLN A N 1
ATOM 1081 C CA . GLN A 1 140 ? 1.685 26.219 3.734 1 98.06 140 GLN A CA 1
ATOM 1082 C C . GLN A 1 140 ? 0.361 25.906 4.426 1 98.06 140 GLN A C 1
ATOM 1084 O O . GLN A 1 140 ? -0.356 26.812 4.848 1 98.06 140 GLN A O 1
ATOM 1089 N N . LEU A 1 141 ? 0.071 24.688 4.484 1 98.56 141 LEU A N 1
ATOM 1090 C CA . LEU A 1 141 ? -1.164 24.281 5.145 1 98.56 141 LEU A CA 1
ATOM 1091 C C . LEU A 1 141 ? -1.143 24.656 6.621 1 98.56 141 LEU A C 1
ATOM 1093 O O . LEU A 1 141 ? -2.133 25.172 7.148 1 98.56 141 LEU A O 1
ATOM 1097 N N . ILE A 1 142 ? -0.099 24.422 7.297 1 98.56 142 ILE A N 1
ATOM 1098 C CA . ILE A 1 142 ? 0.03 24.734 8.719 1 98.56 142 ILE A CA 1
ATOM 1099 C C . ILE A 1 142 ? -0.044 26.234 8.93 1 98.56 142 ILE A C 1
ATOM 1101 O O . ILE A 1 142 ? -0.72 26.703 9.852 1 98.56 142 ILE A O 1
ATOM 1105 N N . GLU A 1 143 ? 0.615 27.016 8.078 1 97.56 143 GLU A N 1
ATOM 1106 C CA . GLU A 1 143 ? 0.546 28.469 8.156 1 97.56 143 GLU A CA 1
ATOM 1107 C C . GLU A 1 143 ? -0.888 28.953 7.988 1 97.56 143 GLU A C 1
ATOM 1109 O O . GLU A 1 143 ? -1.341 29.828 8.734 1 97.56 143 GLU A O 1
ATOM 1114 N N . CYS A 1 144 ? -1.499 28.438 7.074 1 97.62 144 CYS A N 1
ATOM 1115 C CA . CYS A 1 144 ? -2.902 28.766 6.852 1 97.62 144 CYS A CA 1
ATOM 1116 C C . CYS A 1 144 ? -3.736 28.469 8.094 1 97.62 144 CYS A C 1
ATOM 1118 O O . CYS A 1 144 ? -4.594 29.266 8.477 1 97.62 144 CYS A O 1
ATOM 1120 N N . ALA A 1 145 ? -3.512 27.359 8.672 1 98.06 145 ALA A N 1
ATOM 1121 C CA . ALA A 1 145 ? -4.258 26.953 9.859 1 98.06 145 ALA A CA 1
ATOM 1122 C C . ALA A 1 145 ? -4.062 27.938 11 1 98.06 145 ALA A C 1
ATOM 1124 O O . ALA A 1 145 ? -5.008 28.25 11.727 1 98.06 145 ALA A O 1
ATOM 1125 N N . VAL A 1 146 ? -2.906 28.391 11.203 1 97.5 146 VAL A N 1
ATOM 1126 C CA . VAL A 1 146 ? -2.613 29.391 12.227 1 97.5 146 VAL A CA 1
ATOM 1127 C C . VAL A 1 146 ? -3.344 30.688 11.914 1 97.5 146 VAL A C 1
ATOM 1129 O O . VAL A 1 146 ? -4.016 31.25 12.781 1 97.5 146 VAL A O 1
ATOM 1132 N N . GLU A 1 147 ? -3.281 31.125 10.711 1 95.88 147 GLU A N 1
ATOM 1133 C CA . GLU A 1 147 ? -3.891 32.375 10.289 1 95.88 147 GLU A CA 1
ATOM 1134 C C . GLU A 1 147 ? -5.406 32.344 10.461 1 95.88 147 GLU A C 1
ATOM 1136 O O . GLU A 1 147 ? -6.02 33.375 10.797 1 95.88 147 GLU A O 1
ATOM 1141 N N . ARG A 1 148 ? -5.938 31.203 10.344 1 95.12 148 ARG A N 1
ATOM 1142 C CA . ARG A 1 148 ? -7.383 31.031 10.422 1 95.12 148 ARG A CA 1
ATOM 1143 C C . ARG A 1 148 ? -7.828 30.828 11.875 1 95.12 148 ARG A C 1
ATOM 1145 O O . ARG A 1 148 ? -9.023 30.734 12.148 1 95.12 148 ARG A O 1
ATOM 1152 N N . GLY A 1 149 ? -6.902 30.672 12.695 1 96.31 149 GLY A N 1
ATOM 1153 C CA . GLY A 1 149 ? -7.227 30.469 14.102 1 96.31 149 GLY A CA 1
ATOM 1154 C C . GLY A 1 149 ? -7.625 29.031 14.406 1 96.31 149 GLY A C 1
ATOM 1155 O O . GLY A 1 149 ? -8.266 28.766 15.43 1 96.31 149 GLY A O 1
ATOM 1156 N N . GLU A 1 150 ? -7.309 28.094 13.5 1 97.31 150 GLU A N 1
ATOM 1157 C CA . GLU A 1 150 ? -7.609 26.672 13.688 1 97.31 150 GLU A CA 1
ATOM 1158 C C . GLU A 1 150 ? -6.641 26.031 14.688 1 97.31 150 GLU A C 1
ATOM 1160 O O . GLU A 1 150 ? -7.031 25.156 15.461 1 97.31 150 GLU A O 1
ATOM 1165 N N . ILE A 1 151 ? -5.387 26.484 14.648 1 97.88 151 ILE A N 1
ATOM 1166 C CA . ILE A 1 151 ? -4.387 26.031 15.602 1 97.88 151 ILE A CA 1
ATOM 1167 C C . ILE A 1 151 ? -3.74 27.234 16.297 1 97.88 151 ILE A C 1
ATOM 1169 O O . ILE A 1 151 ? -3.779 28.344 15.766 1 97.88 151 ILE A O 1
ATOM 1173 N N . GLU A 1 152 ? -3.211 27 17.516 1 98.06 152 GLU A N 1
ATOM 1174 C CA . GLU A 1 152 ? -2.57 28.062 18.297 1 98.06 152 GLU A CA 1
ATOM 1175 C C . GLU A 1 152 ? -1.304 28.562 17.609 1 98.06 152 GLU A C 1
ATOM 1177 O O . GLU A 1 152 ? -0.656 27.828 16.859 1 98.06 152 GLU A O 1
ATOM 1182 N N . GLN A 1 153 ? -0.922 29.812 17.875 1 97.38 153 GLN A N 1
ATOM 1183 C CA . GLN A 1 153 ? 0.306 30.391 17.344 1 97.38 153 GLN A CA 1
ATOM 1184 C C . GLN A 1 153 ? 1.534 29.641 17.844 1 97.38 153 GLN A C 1
ATOM 1186 O O . GLN A 1 153 ? 2.527 29.516 17.125 1 97.38 153 GLN A O 1
ATOM 1191 N N . ASP A 1 154 ? 1.442 29.156 19.078 1 97.81 154 ASP A N 1
ATOM 1192 C CA . ASP A 1 154 ? 2.566 28.438 19.688 1 97.81 154 ASP A CA 1
ATOM 1193 C C . ASP A 1 154 ? 2.336 26.938 19.672 1 97.81 154 ASP A C 1
ATOM 1195 O O . ASP A 1 154 ? 2.723 26.234 20.609 1 97.81 154 ASP A O 1
ATOM 1199 N N . TYR A 1 155 ? 1.698 26.453 18.641 1 98.44 155 TYR A N 1
ATOM 1200 C CA . TYR A 1 155 ? 1.425 25.031 18.484 1 98.44 155 TYR A CA 1
ATOM 1201 C C . TYR A 1 155 ? 2.709 24.219 18.594 1 98.44 155 TYR A C 1
ATOM 1203 O O . TYR A 1 155 ? 3.803 24.734 18.375 1 98.44 155 TYR A O 1
ATOM 1211 N N . LYS A 1 156 ? 2.529 22.875 18.922 1 98.69 156 LYS A N 1
ATOM 1212 C CA . LYS A 1 156 ? 3.609 21.891 18.875 1 98.69 156 LYS A CA 1
ATOM 1213 C C . LYS A 1 156 ? 3.43 20.938 17.703 1 98.69 156 LYS A C 1
ATOM 1215 O O . LYS A 1 156 ? 2.32 20.469 17.438 1 98.69 156 LYS A O 1
ATOM 1220 N N . LEU A 1 157 ? 4.512 20.703 17.031 1 98.81 157 LEU A N 1
ATOM 1221 C CA . LEU A 1 157 ? 4.516 19.797 15.891 1 98.81 157 LEU A CA 1
ATOM 1222 C C . LEU A 1 157 ? 5.305 18.531 16.203 1 98.81 157 LEU A C 1
ATOM 1224 O O . LEU A 1 157 ? 6.453 18.609 16.656 1 98.81 157 LEU A O 1
ATOM 1228 N N . VAL A 1 158 ? 4.66 17.344 15.969 1 98.56 158 VAL A N 1
ATOM 1229 C CA . VAL A 1 158 ? 5.324 16.078 16.281 1 98.56 158 VAL A CA 1
ATOM 1230 C C . VAL A 1 158 ? 5.121 15.102 15.125 1 98.56 158 VAL A C 1
ATOM 1232 O O . VAL A 1 158 ? 4.152 15.211 14.375 1 98.56 158 VAL A O 1
ATOM 1235 N N . GLY A 1 159 ? 6.094 14.195 15.023 1 98.44 159 GLY A N 1
ATOM 1236 C CA . GLY A 1 159 ? 5.84 13.016 14.219 1 98.44 159 GLY A CA 1
ATOM 1237 C C . GLY A 1 159 ? 5.047 11.953 14.945 1 98.44 159 GLY A C 1
ATOM 1238 O O . GLY A 1 159 ? 5.152 11.82 16.172 1 98.44 159 GLY A O 1
ATOM 1239 N N . ALA A 1 160 ? 4.324 11.172 14.18 1 98.06 160 ALA A N 1
ATOM 1240 C CA . ALA A 1 160 ? 3.479 10.148 14.789 1 98.06 160 ALA A CA 1
ATOM 1241 C C . ALA A 1 160 ? 4.297 9.227 15.688 1 98.06 160 ALA A C 1
ATOM 1243 O O . ALA A 1 160 ? 3.816 8.781 16.734 1 98.06 160 ALA A O 1
ATOM 1244 N N . ARG A 1 161 ? 5.512 8.977 15.297 1 97.38 161 ARG A N 1
ATOM 1245 C CA . ARG A 1 161 ? 6.371 8.07 16.047 1 97.38 161 ARG A CA 1
ATOM 1246 C C . ARG A 1 161 ? 6.664 8.617 17.438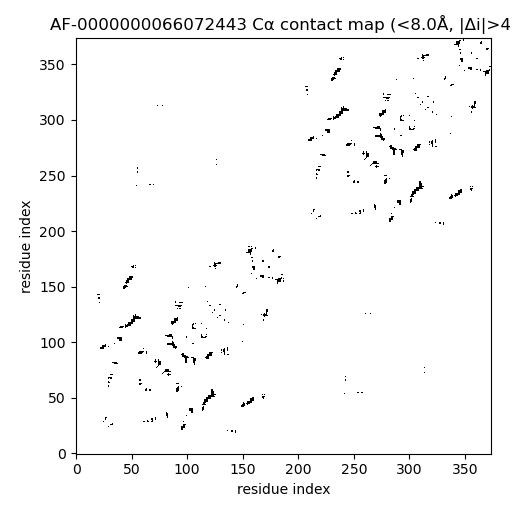 1 97.38 161 ARG A C 1
ATOM 1248 O O . ARG A 1 161 ? 7.125 7.879 18.312 1 97.38 161 ARG A O 1
ATOM 1255 N N . THR A 1 162 ? 6.5 9.883 17.656 1 96.69 162 THR A N 1
ATOM 1256 C CA . THR A 1 162 ? 6.758 10.516 18.938 1 96.69 162 THR A CA 1
ATOM 1257 C C . THR A 1 162 ? 5.652 10.18 19.938 1 96.69 162 THR A C 1
ATOM 1259 O O . THR A 1 162 ? 5.883 10.188 21.156 1 96.69 162 THR A O 1
ATOM 1262 N N . ILE A 1 163 ? 4.504 9.773 19.484 1 95.06 163 ILE A N 1
ATOM 1263 C CA . ILE A 1 163 ? 3.377 9.641 20.406 1 95.06 163 ILE A CA 1
ATOM 1264 C C . ILE A 1 163 ? 2.867 8.203 20.391 1 95.06 163 ILE A C 1
ATOM 1266 O O . ILE A 1 163 ? 2.053 7.812 21.234 1 95.06 163 ILE A O 1
ATOM 1270 N N . ARG A 1 164 ? 3.262 7.434 19.391 1 92.81 164 ARG A N 1
ATOM 1271 C CA . ARG A 1 164 ? 2.854 6.031 19.312 1 92.81 164 ARG A CA 1
ATOM 1272 C C . ARG A 1 164 ? 3.979 5.164 18.766 1 92.81 164 ARG A C 1
ATOM 1274 O O . ARG A 1 164 ? 4.898 5.668 18.109 1 92.81 164 ARG A O 1
ATOM 1281 N N . GLN A 1 165 ? 3.936 3.846 19.047 1 93.31 165 GLN A N 1
ATOM 1282 C CA . GLN A 1 165 ? 4.93 2.912 18.531 1 93.31 165 GLN A CA 1
ATOM 1283 C C . GLN A 1 165 ? 4.727 2.652 17.047 1 93.31 165 GLN A C 1
ATOM 1285 O O . GLN A 1 165 ? 3.936 1.786 16.656 1 93.31 165 GLN A O 1
ATOM 1290 N N . THR A 1 166 ? 5.41 3.416 16.25 1 95.5 166 THR A N 1
ATOM 1291 C CA . THR A 1 166 ? 5.332 3.318 14.797 1 95.5 166 THR A CA 1
ATOM 1292 C C . THR A 1 166 ? 6.578 3.916 14.141 1 95.5 166 THR A C 1
ATOM 1294 O O . THR A 1 166 ? 7.328 4.648 14.789 1 95.5 166 THR A O 1
ATOM 1297 N N . ASN A 1 167 ? 6.77 3.486 12.883 1 95.44 167 ASN A N 1
ATOM 1298 C CA . ASN A 1 167 ? 7.836 4.117 12.109 1 95.44 167 ASN A CA 1
ATOM 1299 C C . ASN A 1 167 ? 7.363 5.422 11.469 1 95.44 167 ASN A C 1
ATOM 1301 O O . ASN A 1 167 ? 8.172 6.176 10.922 1 95.44 167 ASN A O 1
ATOM 1305 N N . SER A 1 168 ? 6.16 5.699 11.539 1 97.44 168 SER A N 1
ATOM 1306 C CA . SER A 1 168 ? 5.605 6.891 10.906 1 97.44 168 SER A CA 1
ATOM 1307 C C . SER A 1 168 ? 6.059 8.156 11.625 1 97.44 168 SER A C 1
ATOM 1309 O O . SER A 1 168 ? 6.082 8.203 12.859 1 97.44 168 SER A O 1
ATOM 1311 N N . PRO A 1 169 ? 6.48 9.211 10.797 1 98.38 169 PRO A N 1
ATOM 1312 C CA . PRO A 1 169 ? 6.195 9.406 9.375 1 98.38 169 PRO A CA 1
ATOM 1313 C C . PRO A 1 169 ? 7.312 8.891 8.469 1 98.38 169 PRO A C 1
ATOM 1315 O O . PRO A 1 169 ? 7.402 9.281 7.305 1 98.38 169 PRO A O 1
ATOM 1318 N N . GLY A 1 170 ? 8.188 7.973 8.992 1 97.94 170 GLY A N 1
ATOM 1319 C CA . GLY A 1 170 ? 9.375 7.5 8.297 1 97.94 170 GLY A CA 1
ATOM 1320 C C . GLY A 1 170 ? 10.617 8.32 8.602 1 97.94 170 GLY A C 1
ATOM 1321 O O . GLY A 1 170 ? 10.516 9.508 8.938 1 97.94 170 GLY A O 1
ATOM 1322 N N . LYS A 1 171 ? 11.766 7.746 8.461 1 97.38 171 LYS A N 1
ATOM 1323 C CA . LYS A 1 171 ? 13 8.367 8.938 1 97.38 171 LYS A CA 1
ATOM 1324 C C . LYS A 1 171 ? 13.312 9.633 8.141 1 97.38 171 LYS A C 1
ATOM 1326 O O . LYS A 1 171 ? 13.797 10.625 8.703 1 97.38 171 LYS A O 1
ATOM 1331 N N . TYR A 1 172 ? 13.078 9.68 6.871 1 98.38 172 TYR A N 1
ATOM 1332 C CA . TYR A 1 172 ? 13.477 10.82 6.047 1 98.38 172 TYR A CA 1
ATOM 1333 C C . TYR A 1 172 ? 12.539 12 6.258 1 98.38 172 TYR A C 1
ATOM 1335 O O . TYR A 1 172 ? 12.977 13.148 6.34 1 98.38 172 TYR A O 1
ATOM 1343 N N . LEU A 1 173 ? 11.281 11.688 6.348 1 98.81 173 LEU A N 1
ATOM 1344 C CA . LEU A 1 173 ? 10.352 12.773 6.629 1 98.81 173 LEU A CA 1
ATOM 1345 C C . LEU A 1 173 ? 10.516 13.281 8.062 1 98.81 173 LEU A C 1
ATOM 1347 O O . LEU A 1 173 ? 10.453 14.484 8.305 1 98.81 173 LEU A O 1
ATOM 1351 N N . PHE A 1 174 ? 10.734 12.422 8.969 1 98.81 174 PHE A N 1
ATOM 1352 C CA . PHE A 1 174 ? 10.969 12.797 10.352 1 98.81 174 PHE A CA 1
ATOM 1353 C C . PHE A 1 174 ? 12.164 13.742 10.469 1 98.81 174 PHE A C 1
ATOM 1355 O O . PHE A 1 174 ? 12.125 14.711 11.219 1 98.81 174 PHE A O 1
ATOM 1362 N N . ARG A 1 175 ? 13.164 13.508 9.734 1 98.44 175 ARG A N 1
ATOM 1363 C CA . ARG A 1 175 ? 14.344 14.367 9.727 1 98.44 175 ARG A CA 1
ATOM 1364 C C . ARG A 1 175 ? 14 15.766 9.219 1 98.44 175 ARG A C 1
ATOM 1366 O O . ARG A 1 175 ? 14.453 16.766 9.781 1 98.44 175 ARG A O 1
ATOM 1373 N N . GLU A 1 176 ? 13.266 15.836 8.188 1 98.69 176 GLU A N 1
ATOM 1374 C CA . GLU A 1 176 ? 12.836 17.109 7.641 1 98.69 176 GLU A CA 1
ATOM 1375 C C . GLU A 1 176 ? 12.055 17.922 8.672 1 98.69 176 GLU A C 1
ATOM 1377 O O . GLU A 1 176 ? 12.219 19.141 8.758 1 98.69 176 GLU A O 1
ATOM 1382 N N . LEU A 1 177 ? 11.266 17.281 9.477 1 98.75 177 LEU A N 1
ATOM 1383 C CA . LEU A 1 177 ? 10.375 17.953 10.422 1 98.75 177 LEU A CA 1
ATOM 1384 C C . LEU A 1 177 ? 11.18 18.672 11.5 1 98.75 177 LEU A C 1
ATOM 1386 O O . LEU A 1 177 ? 10.688 19.625 12.109 1 98.75 177 LEU A O 1
ATOM 1390 N N . GLN A 1 178 ? 12.32 18.219 11.75 1 98.38 178 GLN A N 1
ATOM 1391 C CA . GLN A 1 178 ? 13.117 18.734 12.859 1 98.38 178 GLN A CA 1
ATOM 1392 C C . GLN A 1 178 ? 13.461 20.203 12.641 1 98.38 178 GLN A C 1
ATOM 1394 O O . GLN A 1 178 ? 13.781 20.922 13.594 1 98.38 178 GLN A O 1
ATOM 1399 N N . SER A 1 179 ? 13.336 20.75 11.414 1 98.06 179 SER A N 1
ATOM 1400 C CA . SER A 1 179 ? 13.633 22.141 11.117 1 98.06 179 SER A CA 1
ATOM 1401 C C . SER A 1 179 ? 12.359 22.969 11.031 1 98.06 179 SER A C 1
ATOM 1403 O O . SER A 1 179 ? 12.406 24.172 10.781 1 98.06 179 SER A O 1
ATOM 1405 N N . TRP A 1 180 ? 11.25 22.344 11.203 1 98.69 180 TRP A N 1
ATOM 1406 C CA . TRP A 1 180 ? 9.984 23.047 11.07 1 98.69 180 TRP A CA 1
ATOM 1407 C C . TRP A 1 180 ? 9.641 23.797 12.359 1 98.69 180 TRP A C 1
ATOM 1409 O O . TRP A 1 180 ? 10.016 23.359 13.453 1 98.69 180 TRP A O 1
ATOM 1419 N N . LYS A 1 181 ? 8.867 24.891 12.195 1 97.69 181 LYS A N 1
ATOM 1420 C CA . LYS A 1 181 ? 8.375 25.625 13.352 1 97.69 181 LYS A CA 1
ATOM 1421 C C . LYS A 1 181 ? 7.531 24.734 14.258 1 97.69 181 LYS A C 1
ATOM 1423 O O . LYS A 1 181 ? 6.676 24 13.781 1 97.69 181 LYS A O 1
ATOM 1428 N N . GLY A 1 182 ? 7.812 24.812 15.594 1 98.19 182 GLY A N 1
ATOM 1429 C CA . GLY A 1 182 ? 6.969 24.156 16.578 1 98.19 182 GLY A CA 1
ATOM 1430 C C . GLY A 1 182 ? 7.383 22.719 16.859 1 98.19 182 GLY A C 1
ATOM 1431 O O . GLY A 1 182 ? 6.852 22.078 17.766 1 98.19 182 GLY A O 1
ATOM 1432 N N . PHE A 1 183 ? 8.422 22.219 16.109 1 98.69 183 PHE A N 1
ATOM 1433 C CA . PHE A 1 183 ? 8.82 20.828 16.234 1 98.69 183 PHE A CA 1
ATOM 1434 C C . PHE A 1 183 ? 9.289 20.516 17.656 1 98.69 183 PHE A C 1
ATOM 1436 O O . PHE A 1 183 ? 10.016 21.312 18.266 1 98.69 183 PHE A O 1
ATOM 1443 N N . THR A 1 184 ? 8.797 19.312 18.141 1 98.12 184 THR A N 1
ATOM 1444 C CA . THR A 1 184 ? 9.266 18.828 19.438 1 98.12 184 THR A CA 1
ATOM 1445 C C . THR A 1 184 ? 9.195 17.312 19.5 1 98.12 184 THR A C 1
ATOM 1447 O O . THR A 1 184 ? 8.398 16.688 18.797 1 98.12 184 THR A O 1
ATOM 1450 N N . ARG A 1 185 ? 10.023 16.656 20.359 1 95.94 185 ARG A N 1
ATOM 1451 C CA . ARG A 1 185 ? 9.984 15.227 20.641 1 95.94 185 ARG A CA 1
ATOM 1452 C C . ARG A 1 185 ? 9.336 14.953 21.984 1 95.94 185 ARG A C 1
ATOM 1454 O O . ARG A 1 185 ? 9.195 13.797 22.391 1 95.94 185 ARG A O 1
ATOM 1461 N N . ASP A 1 186 ? 8.961 16.109 22.641 1 92.94 186 ASP A N 1
ATOM 1462 C CA . ASP A 1 186 ? 8.359 16.031 23.969 1 92.94 186 ASP A CA 1
ATOM 1463 C C . ASP A 1 186 ? 7.066 16.844 24.047 1 92.94 186 ASP A C 1
ATOM 1465 O O . ASP A 1 186 ? 7.059 17.969 24.547 1 92.94 186 ASP A O 1
ATOM 1469 N N . PRO A 1 187 ? 6.027 16.188 23.641 1 87.56 187 PRO A N 1
ATOM 1470 C CA . PRO A 1 187 ? 4.793 16.969 23.562 1 87.56 187 PRO A CA 1
ATOM 1471 C C . PRO A 1 187 ? 4.086 17.094 24.906 1 87.56 187 PRO A C 1
ATOM 1473 O O . PRO A 1 187 ? 4.242 16.234 25.766 1 87.56 187 PRO A O 1
ATOM 1476 N N . MET B 1 1 ? -36.719 -44.5 -58.5 1 40.84 1 MET B N 1
ATOM 1477 C CA . MET B 1 1 ? -35.938 -43.312 -58.188 1 40.84 1 MET B CA 1
ATOM 1478 C C . MET B 1 1 ? -35.344 -43.344 -56.781 1 40.84 1 MET B C 1
ATOM 1480 O O . MET B 1 1 ? -36.094 -43.438 -55.812 1 40.84 1 MET B O 1
ATOM 1484 N N . LYS B 1 2 ? -34.156 -44.062 -56.562 1 53 2 LYS B N 1
ATOM 1485 C CA . LYS B 1 2 ? -33.406 -44.25 -55.344 1 53 2 LYS B CA 1
ATOM 1486 C C . LYS B 1 2 ? -32.938 -42.906 -54.781 1 53 2 LYS B C 1
ATOM 1488 O O . LYS B 1 2 ? -32.312 -42.094 -55.469 1 53 2 LYS B O 1
ATOM 1493 N N . ALA B 1 3 ? -33.625 -42.281 -53.781 1 50.53 3 ALA B N 1
ATOM 1494 C CA . ALA B 1 3 ? -33.219 -41.125 -52.969 1 50.53 3 ALA B CA 1
ATOM 1495 C C . ALA B 1 3 ? -31.875 -41.375 -52.312 1 50.53 3 ALA B C 1
ATOM 1497 O O . ALA B 1 3 ? -31.719 -42.312 -51.531 1 50.53 3 ALA B O 1
ATOM 1498 N N . PHE B 1 4 ? -30.719 -41.062 -53 1 49.97 4 PHE B N 1
ATOM 1499 C CA . PHE B 1 4 ? -29.438 -41.031 -52.312 1 49.97 4 PHE B CA 1
ATOM 1500 C C . PHE B 1 4 ? -29.438 -40 -51.188 1 49.97 4 PHE B C 1
ATOM 1502 O O . PHE B 1 4 ? -29.656 -38.812 -51.438 1 49.97 4 PHE B O 1
ATOM 1509 N N . LEU B 1 5 ? -29.734 -40.344 -49.969 1 46.28 5 LEU B N 1
ATOM 1510 C CA . LEU B 1 5 ? -29.562 -39.5 -48.781 1 46.28 5 LEU B CA 1
ATOM 1511 C C . LEU B 1 5 ? -28.094 -39.125 -48.594 1 46.28 5 LEU B C 1
ATOM 1513 O O . LEU B 1 5 ? -27.25 -40.031 -48.375 1 46.28 5 LEU B O 1
ATOM 1517 N N . VAL B 1 6 ? -27.641 -37.969 -49.125 1 49.88 6 VAL B N 1
ATOM 1518 C CA . VAL B 1 6 ? -26.328 -37.438 -48.844 1 49.88 6 VAL B CA 1
ATOM 1519 C C . VAL B 1 6 ? -26.219 -37.094 -47.344 1 49.88 6 VAL B C 1
ATOM 1521 O O . VAL B 1 6 ? -26.969 -36.25 -46.844 1 49.88 6 VAL B O 1
ATOM 1524 N N . ALA B 1 7 ? -25.734 -38.062 -46.531 1 51.53 7 ALA B N 1
ATOM 1525 C CA . ALA B 1 7 ? -25.359 -37.719 -45.156 1 51.53 7 ALA B CA 1
ATOM 1526 C C . ALA B 1 7 ? -24.266 -36.656 -45.125 1 51.53 7 ALA B C 1
ATOM 1528 O O . ALA B 1 7 ? -23.172 -36.875 -45.656 1 51.53 7 ALA B O 1
ATOM 1529 N N . LEU B 1 8 ? -24.641 -35.375 -45.031 1 52.53 8 LEU B N 1
ATOM 1530 C CA . LEU B 1 8 ? -23.688 -34.312 -44.75 1 52.53 8 LEU B CA 1
ATOM 1531 C C . LEU B 1 8 ? -23 -34.531 -43.406 1 52.53 8 LEU B C 1
ATOM 1533 O O . LEU B 1 8 ? -23.672 -34.5 -42.344 1 52.53 8 LEU B O 1
ATOM 1537 N N . LEU B 1 9 ? -21.906 -35.312 -43.312 1 47.94 9 LEU B N 1
ATOM 1538 C CA . LEU B 1 9 ? -21.062 -35.375 -42.125 1 47.94 9 LEU B CA 1
ATOM 1539 C C . LEU B 1 9 ? -20.531 -34 -41.75 1 47.94 9 LEU B C 1
ATOM 1541 O O . LEU B 1 9 ? -19.766 -33.406 -42.531 1 47.94 9 LEU B O 1
ATOM 1545 N N . ILE B 1 10 ? -21.219 -33.188 -40.969 1 51.06 10 ILE B N 1
ATOM 1546 C CA . ILE B 1 10 ? -20.688 -31.953 -40.375 1 51.06 10 ILE B CA 1
ATOM 1547 C C . ILE B 1 10 ? -19.5 -32.312 -39.469 1 51.06 10 ILE B C 1
ATOM 1549 O O . ILE B 1 10 ? -19.656 -32.969 -38.438 1 51.06 10 ILE B O 1
ATOM 1553 N N . SER B 1 11 ? -18.328 -32.406 -39.969 1 48.38 11 SER B N 1
ATOM 1554 C CA . SER B 1 11 ? -17.156 -32.5 -39.125 1 48.38 11 SER B CA 1
ATOM 1555 C C . SER B 1 11 ? -17.047 -31.297 -38.188 1 48.38 11 SER B C 1
ATOM 1557 O O . SER B 1 11 ? -16.859 -30.172 -38.656 1 48.38 11 SER B O 1
ATOM 1559 N N . ILE B 1 12 ? -17.625 -31.344 -37.031 1 50.16 12 ILE B N 1
ATOM 1560 C CA . ILE B 1 12 ? -17.328 -30.359 -36 1 50.16 12 ILE B CA 1
ATOM 1561 C C . ILE B 1 12 ? -15.844 -30.359 -35.688 1 50.16 12 ILE B C 1
ATOM 1563 O O . ILE B 1 12 ? -15.328 -31.344 -35.125 1 50.16 12 ILE B O 1
ATOM 1567 N N . GLU B 1 13 ? -15.031 -29.781 -36.438 1 43.38 13 GLU B N 1
ATOM 1568 C CA . GLU B 1 13 ? -13.648 -29.578 -36 1 43.38 13 GLU B CA 1
ATOM 1569 C C . GLU B 1 13 ? -13.586 -28.953 -34.625 1 43.38 13 GLU B C 1
ATOM 1571 O O . GLU B 1 13 ? -14.016 -27.812 -34.438 1 43.38 13 GLU B O 1
ATOM 1576 N N . LEU B 1 14 ? -13.578 -29.734 -33.562 1 43.16 14 LEU B N 1
ATOM 1577 C CA . LEU B 1 14 ? -13.18 -29.234 -32.25 1 43.16 14 LEU B CA 1
ATOM 1578 C C . LEU B 1 14 ? -11.82 -28.562 -32.312 1 43.16 14 LEU B C 1
ATOM 1580 O O . LEU B 1 14 ? -10.805 -29.219 -32.562 1 43.16 14 LEU B O 1
ATOM 1584 N N . ALA B 1 15 ? -11.703 -27.391 -32.75 1 44.03 15 ALA B N 1
ATOM 1585 C CA . ALA B 1 15 ? -10.469 -26.625 -32.625 1 44.03 15 ALA B CA 1
ATOM 1586 C C . ALA B 1 15 ? -9.898 -26.75 -31.219 1 44.03 15 ALA B C 1
ATOM 1588 O O . ALA B 1 15 ? -10.492 -26.25 -30.25 1 44.03 15 ALA B O 1
ATOM 1589 N N . LEU B 1 16 ? -9.164 -27.812 -30.953 1 40.91 16 LEU B N 1
ATOM 1590 C CA . LEU B 1 16 ? -8.32 -27.734 -29.766 1 40.91 16 LEU B CA 1
ATOM 1591 C C . LEU B 1 16 ? -7.621 -26.375 -29.688 1 40.91 16 LEU B C 1
ATOM 1593 O O . LEU B 1 16 ? -6.719 -26.094 -30.484 1 40.91 16 LEU B O 1
ATOM 1597 N N . VAL B 1 17 ? -8.352 -25.375 -29.484 1 44.25 17 VAL B N 1
ATOM 1598 C CA . VAL B 1 17 ? -7.637 -24.141 -29.172 1 44.25 17 VAL B CA 1
ATOM 1599 C C . VAL B 1 17 ? -6.473 -24.438 -28.234 1 44.25 17 VAL B C 1
ATOM 1601 O O . VAL B 1 17 ? -6.684 -24.828 -27.078 1 44.25 17 VAL B O 1
ATOM 1604 N N . PHE B 1 18 ? -5.441 -25.172 -28.734 1 45.94 18 PHE B N 1
ATOM 1605 C CA . PHE B 1 18 ? -4.23 -25.125 -27.922 1 45.94 18 PHE B CA 1
ATOM 1606 C C . PHE B 1 18 ? -4.07 -23.766 -27.25 1 45.94 18 PHE B C 1
ATOM 1608 O O . PHE B 1 18 ? -3.855 -22.766 -27.922 1 45.94 18 PHE B O 1
ATOM 1615 N N . ALA B 1 19 ? -4.836 -23.562 -26.266 1 56.47 19 ALA B N 1
ATOM 1616 C CA . ALA B 1 19 ? -4.711 -22.281 -25.562 1 56.47 19 ALA B CA 1
ATOM 1617 C C . ALA B 1 19 ? -3.262 -22.016 -25.172 1 56.47 19 ALA B C 1
ATOM 1619 O O . ALA B 1 19 ? -2.689 -22.734 -24.344 1 56.47 19 ALA B O 1
ATOM 1620 N N . GLY B 1 20 ? -2.281 -21.734 -26.141 1 72.44 20 GLY B N 1
ATOM 1621 C CA . GLY B 1 20 ? -0.904 -21.328 -25.891 1 72.44 20 GLY B CA 1
ATOM 1622 C C . GLY B 1 20 ? -0.732 -20.531 -24.609 1 72.44 20 GLY B C 1
ATOM 1623 O O . GLY B 1 20 ? -1.716 -20.188 -23.953 1 72.44 20 GLY B O 1
ATOM 1624 N N . CYS B 1 21 ? 0.547 -20.531 -24.078 1 90.5 21 CYS B N 1
ATOM 1625 C CA . CYS B 1 21 ? 0.88 -19.781 -22.875 1 90.5 21 CYS B CA 1
ATOM 1626 C C . CYS B 1 21 ? 0.428 -18.328 -23 1 90.5 21 CYS B C 1
ATOM 1628 O O . CYS B 1 21 ? 0.539 -17.734 -24.078 1 90.5 21 CYS B O 1
ATOM 1630 N N . PRO B 1 22 ? -0.141 -17.875 -21.922 1 96.12 22 PRO B N 1
ATOM 1631 C CA . PRO B 1 22 ? -0.543 -16.453 -21.953 1 96.12 22 PRO B CA 1
ATOM 1632 C C . PRO B 1 22 ? 0.64 -15.516 -22.141 1 96.12 22 PRO B C 1
ATOM 1634 O O . PRO B 1 22 ? 1.787 -15.898 -21.891 1 96.12 22 PRO B O 1
ATOM 1637 N N . THR B 1 23 ? 0.335 -14.312 -22.625 1 96.5 23 THR B N 1
ATOM 1638 C CA . THR B 1 23 ? 1.363 -13.281 -22.703 1 96.5 23 THR B CA 1
ATOM 1639 C C . THR B 1 23 ? 1.834 -12.859 -21.312 1 96.5 23 THR B C 1
ATOM 1641 O O . THR B 1 23 ? 1.018 -12.633 -20.422 1 96.5 23 THR B O 1
ATOM 1644 N N . ILE B 1 24 ? 3.098 -12.789 -21.141 1 98.31 24 ILE B N 1
ATOM 1645 C CA . ILE B 1 24 ? 3.723 -12.328 -19.906 1 98.31 24 ILE B CA 1
ATOM 1646 C C . ILE B 1 24 ? 4.5 -11.039 -20.172 1 98.31 24 ILE B C 1
ATOM 1648 O O . ILE B 1 24 ? 5.359 -10.992 -21.047 1 98.31 24 ILE B O 1
ATOM 1652 N N . ILE B 1 25 ? 4.168 -9.992 -19.453 1 98.75 25 ILE B N 1
ATOM 1653 C CA . ILE B 1 25 ? 4.902 -8.742 -19.547 1 98.75 25 ILE B CA 1
ATOM 1654 C C . ILE B 1 25 ? 6.262 -8.883 -18.875 1 98.75 25 ILE B C 1
ATOM 1656 O O . ILE B 1 25 ? 6.336 -9.164 -17.672 1 98.75 25 ILE B O 1
ATOM 1660 N N . SER B 1 26 ? 7.312 -8.602 -19.594 1 98.31 26 SER B N 1
ATOM 1661 C CA . SER B 1 26 ? 8.664 -8.852 -19.094 1 98.31 26 SER B CA 1
ATOM 1662 C C . SER B 1 26 ? 9.078 -7.809 -18.062 1 98.31 26 SER B C 1
ATOM 1664 O O . SER B 1 26 ? 8.539 -6.703 -18.047 1 98.31 26 SER B O 1
ATOM 1666 N N . LYS B 1 27 ? 10.023 -8.18 -17.297 1 98 27 LYS B N 1
ATOM 1667 C CA . LYS B 1 27 ? 10.562 -7.293 -16.281 1 98 27 LYS B CA 1
ATOM 1668 C C . LYS B 1 27 ? 11.141 -6.02 -16.891 1 98 27 LYS B C 1
ATOM 1670 O O . LYS B 1 27 ? 10.93 -4.922 -16.375 1 98 27 LYS B O 1
ATOM 1675 N N . ASN B 1 28 ? 11.828 -6.156 -17.938 1 97.62 28 ASN B N 1
ATOM 1676 C CA . ASN B 1 28 ? 12.367 -4.996 -18.641 1 97.62 28 ASN B CA 1
ATOM 1677 C C . ASN B 1 28 ? 11.258 -4.047 -19.094 1 97.62 28 ASN B C 1
ATOM 1679 O O . ASN B 1 28 ? 11.398 -2.828 -18.984 1 97.62 28 ASN B O 1
ATOM 1683 N N . ARG B 1 29 ? 10.195 -4.547 -19.484 1 98.12 29 ARG B N 1
ATOM 1684 C CA . ARG B 1 29 ? 9.102 -3.746 -20.031 1 98.12 29 ARG B CA 1
ATOM 1685 C C . ARG B 1 29 ? 8.391 -2.969 -18.922 1 98.12 29 ARG B C 1
ATOM 1687 O O . ARG B 1 29 ? 7.973 -1.828 -19.141 1 98.12 29 ARG B O 1
ATOM 1694 N N . TRP B 1 30 ? 8.281 -3.574 -17.75 1 98.19 30 TRP B N 1
ATOM 1695 C CA . TRP B 1 30 ? 7.559 -2.838 -16.719 1 98.19 30 TRP B CA 1
ATOM 1696 C C . TRP B 1 30 ? 8.508 -2.006 -15.859 1 98.19 30 TRP B C 1
ATOM 1698 O O . TRP B 1 30 ? 8.094 -1.387 -14.883 1 98.19 30 TRP B O 1
ATOM 1708 N N . GLY B 1 31 ? 9.75 -2.045 -16.203 1 98.12 31 GLY B N 1
ATOM 1709 C CA . GLY B 1 31 ? 10.688 -1.127 -15.578 1 98.12 31 GLY B CA 1
ATOM 1710 C C . GLY B 1 31 ? 11.359 -1.703 -14.336 1 98.12 31 GLY B C 1
ATOM 1711 O O . GLY B 1 31 ? 11.891 -0.961 -13.516 1 98.12 31 GLY B O 1
ATOM 1712 N N . GLY B 1 32 ? 11.383 -2.971 -14.172 1 98.06 32 GLY B N 1
ATOM 1713 C CA . GLY B 1 32 ? 12.016 -3.621 -13.039 1 98.06 32 GLY B CA 1
ATOM 1714 C C . GLY B 1 32 ? 13.523 -3.699 -13.164 1 98.06 32 GLY B C 1
ATOM 1715 O O . GLY B 1 32 ? 14.07 -3.598 -14.266 1 98.06 32 GLY B O 1
ATOM 1716 N N . GLN B 1 33 ? 14.102 -3.947 -11.992 1 96.75 33 GLN B N 1
ATOM 1717 C CA . GLN B 1 33 ? 15.539 -4.152 -11.93 1 96.75 33 GLN B CA 1
ATOM 1718 C C . GLN B 1 33 ? 15.891 -5.637 -12.031 1 96.75 33 GLN B C 1
ATOM 1720 O O . GLN B 1 33 ? 15.055 -6.496 -11.75 1 96.75 33 GLN B O 1
ATOM 1725 N N . GLN B 1 34 ? 17.172 -5.84 -12.406 1 96.31 34 GLN B N 1
ATOM 1726 C CA . GLN B 1 34 ? 17.641 -7.223 -12.422 1 96.31 34 GLN B CA 1
ATOM 1727 C C . GLN B 1 34 ? 17.828 -7.754 -11.008 1 96.31 34 GLN B C 1
ATOM 1729 O O . GLN B 1 34 ? 18.172 -6.996 -10.094 1 96.31 34 GLN B O 1
ATOM 1734 N N . ALA B 1 35 ? 17.703 -9.039 -10.898 1 97.75 35 ALA B N 1
ATOM 1735 C CA . ALA B 1 35 ? 17.922 -9.688 -9.602 1 97.75 35 ALA B CA 1
ATOM 1736 C C . ALA B 1 35 ? 19.359 -9.523 -9.148 1 97.75 35 ALA B C 1
ATOM 1738 O O . ALA B 1 35 ? 20.281 -9.5 -9.969 1 97.75 35 ALA B O 1
ATOM 1739 N N . ARG B 1 36 ? 19.562 -9.43 -7.84 1 97.38 36 ARG B N 1
ATOM 1740 C CA . ARG B 1 36 ? 20.922 -9.383 -7.289 1 97.38 36 ARG B CA 1
ATOM 1741 C C . ARG B 1 36 ? 21.641 -10.711 -7.488 1 97.38 36 ARG B C 1
ATOM 1743 O O . ARG B 1 36 ? 22.828 -10.742 -7.805 1 97.38 36 ARG B O 1
ATOM 1750 N N . LYS B 1 37 ? 20.922 -11.734 -7.27 1 96.31 37 LYS B N 1
ATOM 1751 C CA . LYS B 1 37 ? 21.391 -13.109 -7.445 1 96.31 37 LYS B CA 1
ATOM 1752 C C . LYS B 1 37 ? 20.234 -14.023 -7.883 1 96.31 37 LYS B C 1
ATOM 1754 O O . LYS B 1 37 ? 19.094 -13.852 -7.445 1 96.31 37 LYS B O 1
ATOM 1759 N N . VAL B 1 38 ? 20.688 -15.023 -8.719 1 95.5 38 VAL B N 1
ATOM 1760 C CA . VAL B 1 38 ? 19.703 -16.016 -9.164 1 95.5 38 VAL B CA 1
ATOM 1761 C C . VAL B 1 38 ? 19.969 -17.344 -8.477 1 95.5 38 VAL B C 1
ATOM 1763 O O . VAL B 1 38 ? 21.031 -17.938 -8.656 1 95.5 38 VAL B O 1
ATOM 1766 N N . GLU B 1 39 ? 19.031 -17.734 -7.715 1 94.62 39 GLU B N 1
ATOM 1767 C CA . GLU B 1 39 ? 19.094 -19.062 -7.113 1 94.62 39 GLU B CA 1
ATOM 1768 C C . GLU B 1 39 ? 18.281 -20.062 -7.91 1 94.62 39 GLU B C 1
ATOM 1770 O O . GLU B 1 39 ? 17.047 -19.984 -7.949 1 94.62 39 GLU B O 1
ATOM 1775 N N . PRO B 1 40 ? 18.922 -21.109 -8.398 1 92.69 40 PRO B N 1
ATOM 1776 C CA . PRO B 1 40 ? 18.188 -22.031 -9.266 1 92.69 40 PRO B CA 1
ATOM 1777 C C . PRO B 1 40 ? 17.25 -22.969 -8.492 1 92.69 40 PRO B C 1
ATOM 1779 O O . PRO B 1 40 ? 17.484 -23.234 -7.316 1 92.69 40 PRO B O 1
ATOM 1782 N N . THR B 1 41 ? 16.219 -23.375 -9.219 1 93.25 41 THR B N 1
ATOM 1783 C CA . THR B 1 41 ? 15.305 -24.375 -8.68 1 93.25 41 THR B CA 1
ATOM 1784 C C . THR B 1 41 ? 15.453 -25.703 -9.422 1 93.25 41 THR B C 1
ATOM 1786 O O . THR B 1 41 ? 15.984 -25.734 -10.531 1 93.25 41 THR B O 1
ATOM 1789 N N . THR B 1 42 ? 15.023 -26.781 -8.672 1 88.69 42 THR B N 1
ATOM 1790 C CA . THR B 1 42 ? 14.945 -28.078 -9.328 1 88.69 42 THR B CA 1
ATOM 1791 C C . THR B 1 42 ? 13.523 -28.344 -9.82 1 88.69 42 THR B C 1
ATOM 1793 O O . THR B 1 42 ? 12.57 -28.344 -9.031 1 88.69 42 THR B O 1
ATOM 1796 N N . LYS B 1 43 ? 13.375 -28.766 -11.039 1 93 43 LYS B N 1
ATOM 1797 C CA . LYS B 1 43 ? 12.07 -28.922 -11.672 1 93 43 LYS B CA 1
ATOM 1798 C C . LYS B 1 43 ? 11.773 -30.406 -11.922 1 93 43 LYS B C 1
ATOM 1800 O O . LYS B 1 43 ? 12.688 -31.219 -12.055 1 93 43 LYS B O 1
ATOM 1805 N N . PRO B 1 44 ? 10.578 -30.797 -12.008 1 97.38 44 PRO B N 1
ATOM 1806 C CA . PRO B 1 44 ? 9.383 -29.953 -11.867 1 97.38 44 PRO B CA 1
ATOM 1807 C C . PRO B 1 44 ? 9.062 -29.625 -10.414 1 97.38 44 PRO B C 1
ATOM 1809 O O . PRO B 1 44 ? 9.281 -30.453 -9.523 1 97.38 44 PRO B O 1
ATOM 1812 N N . LEU B 1 45 ? 8.523 -28.453 -10.188 1 98.12 45 LEU B N 1
ATOM 1813 C CA . LEU B 1 45 ? 8.133 -28.016 -8.852 1 98.12 45 LEU B CA 1
ATOM 1814 C C . LEU B 1 45 ? 6.883 -28.766 -8.383 1 98.12 45 LEU B C 1
ATOM 1816 O O . LEU B 1 45 ? 6.07 -29.188 -9.203 1 98.12 45 LEU B O 1
ATOM 1820 N N . LYS B 1 46 ? 6.695 -28.734 -7.102 1 97.88 46 LYS B N 1
ATOM 1821 C CA . LYS B 1 46 ? 5.629 -29.562 -6.539 1 97.88 46 LYS B CA 1
ATOM 1822 C C . LYS B 1 46 ? 4.461 -28.703 -6.062 1 97.88 46 LYS B C 1
ATOM 1824 O O . LYS B 1 46 ? 3.346 -29.188 -5.895 1 97.88 46 LYS B O 1
ATOM 1829 N N . TYR B 1 47 ? 4.742 -27.406 -5.863 1 98.19 47 TYR B N 1
ATOM 1830 C CA . TYR B 1 47 ? 3.73 -26.578 -5.223 1 98.19 47 TYR B CA 1
ATOM 1831 C C . TYR B 1 47 ? 3.518 -25.281 -5.996 1 98.19 47 TYR B C 1
ATOM 1833 O O . TYR B 1 47 ? 4.441 -24.781 -6.641 1 98.19 47 TYR B O 1
ATOM 1841 N N . VAL B 1 48 ? 2.279 -24.797 -5.875 1 98.69 48 VAL B N 1
ATOM 1842 C CA . VAL B 1 48 ? 1.919 -23.422 -6.242 1 98.69 48 VAL B CA 1
ATOM 1843 C C . VAL B 1 48 ? 1.408 -22.672 -5.016 1 98.69 48 VAL B C 1
ATOM 1845 O O . VAL B 1 48 ? 0.508 -23.156 -4.32 1 98.69 48 VAL B O 1
ATOM 1848 N N . ILE B 1 49 ? 2.031 -21.531 -4.738 1 98.69 49 ILE B N 1
ATOM 1849 C CA . ILE B 1 49 ? 1.603 -20.703 -3.613 1 98.69 49 ILE B CA 1
ATOM 1850 C C . ILE B 1 49 ? 1.032 -19.375 -4.125 1 98.69 49 ILE B C 1
ATOM 1852 O O . ILE B 1 49 ? 1.675 -18.688 -4.914 1 98.69 49 ILE B O 1
ATOM 1856 N N . ILE B 1 50 ? -0.205 -19.062 -3.641 1 98.88 50 ILE B N 1
ATOM 1857 C CA . ILE B 1 50 ? -0.863 -17.812 -4.035 1 98.88 50 ILE B CA 1
ATOM 1858 C C . ILE B 1 50 ? -0.808 -16.812 -2.883 1 98.88 50 ILE B C 1
ATOM 1860 O O . ILE B 1 50 ? -1.156 -17.141 -1.747 1 98.88 50 ILE B O 1
ATOM 1864 N N . ASN B 1 51 ? -0.37 -15.602 -3.211 1 98.19 51 ASN B N 1
ATOM 1865 C CA . ASN B 1 51 ? -0.333 -14.492 -2.264 1 98.19 51 ASN B CA 1
ATOM 1866 C C . ASN B 1 51 ? -0.94 -13.219 -2.859 1 98.19 51 ASN B C 1
ATOM 1868 O O . ASN B 1 51 ? -1.371 -13.219 -4.016 1 98.19 51 ASN B O 1
ATOM 1872 N N . HIS B 1 52 ? -1.168 -12.211 -1.98 1 98.19 52 HIS B N 1
ATOM 1873 C CA . HIS B 1 52 ? -1.573 -10.898 -2.488 1 98.19 52 HIS B CA 1
ATOM 1874 C C . HIS B 1 52 ? -0.699 -9.789 -1.914 1 98.19 52 HIS B C 1
ATOM 1876 O O . HIS B 1 52 ? 0.04 -10.016 -0.952 1 98.19 52 HIS B O 1
ATOM 1882 N N . THR B 1 53 ? -0.811 -8.562 -2.49 1 96.38 53 THR B N 1
ATOM 1883 C CA . THR B 1 53 ? 0.084 -7.488 -2.088 1 96.38 53 THR B CA 1
ATOM 1884 C C . THR B 1 53 ? -0.487 -6.727 -0.896 1 96.38 53 THR B C 1
ATOM 1886 O O . THR B 1 53 ? 0.22 -5.949 -0.252 1 96.38 53 THR B O 1
ATOM 1889 N N . SER B 1 54 ? -1.764 -6.879 -0.581 1 93.81 54 SER B N 1
ATOM 1890 C CA . SER B 1 54 ? -2.438 -6.27 0.561 1 93.81 54 SER B CA 1
ATOM 1891 C C . SER B 1 54 ? -2.381 -4.746 0.486 1 93.81 54 SER B C 1
ATOM 1893 O O . SER B 1 54 ? -2.094 -4.082 1.483 1 93.81 54 SER B O 1
ATOM 1895 N N . GLY B 1 55 ? -2.572 -4.152 -0.652 1 92.19 55 GLY B N 1
ATOM 1896 C CA . GLY B 1 55 ? -2.562 -2.727 -0.935 1 92.19 55 GLY B CA 1
ATOM 1897 C C . GLY B 1 55 ? -3.527 -2.332 -2.039 1 92.19 55 GLY B C 1
ATOM 1898 O O . GLY B 1 55 ? -4.402 -3.113 -2.414 1 92.19 55 GLY B O 1
ATOM 1899 N N . PRO B 1 56 ? -3.383 -1.03 -2.471 1 91.25 56 PRO B N 1
ATOM 1900 C CA . PRO B 1 56 ? -4.27 -0.607 -3.557 1 91.25 56 PRO B CA 1
ATOM 1901 C C . PRO B 1 56 ? -4.105 -1.452 -4.816 1 91.25 56 PRO B C 1
ATOM 1903 O O . PRO B 1 56 ? -3.049 -2.053 -5.027 1 91.25 56 PRO B O 1
ATOM 1906 N N . SER B 1 57 ? -5.18 -1.506 -5.57 1 94.25 57 SER B N 1
ATOM 1907 C CA . SER B 1 57 ? -5.117 -2.178 -6.863 1 94.25 57 SER B CA 1
ATOM 1908 C C . SER B 1 57 ? -4.512 -1.27 -7.93 1 94.25 57 SER B C 1
ATOM 1910 O O . SER B 1 57 ? -4.035 -0.175 -7.621 1 94.25 57 SER B O 1
ATOM 1912 N N . CYS B 1 58 ? -4.316 -1.829 -9.156 1 96.06 58 CYS B N 1
ATOM 1913 C CA . CYS B 1 58 ? -3.896 -1.098 -10.352 1 96.06 58 CYS B CA 1
ATOM 1914 C C . CYS B 1 58 ? -4.871 -1.319 -11.5 1 96.06 58 CYS B C 1
ATOM 1916 O O . CYS B 1 58 ? -5.617 -2.299 -11.5 1 96.06 58 CYS B O 1
ATOM 1918 N N . VAL B 1 59 ? -4.832 -0.38 -12.492 1 95.06 59 VAL B N 1
ATOM 1919 C CA . VAL B 1 59 ? -5.98 -0.408 -13.391 1 95.06 59 VAL B CA 1
ATOM 1920 C C . VAL B 1 59 ? -5.508 -0.608 -14.828 1 95.06 59 VAL B C 1
ATOM 1922 O O . VAL B 1 59 ? -6.297 -0.974 -15.703 1 95.06 59 VAL B O 1
ATOM 1925 N N . ASP B 1 60 ? -4.297 -0.292 -15.086 1 96.56 60 ASP B N 1
ATOM 1926 C CA . ASP B 1 60 ? -3.711 -0.486 -16.406 1 96.56 60 ASP B CA 1
ATOM 1927 C C . ASP B 1 60 ? -2.209 -0.751 -16.312 1 96.56 60 ASP B C 1
ATOM 1929 O O . ASP B 1 60 ? -1.651 -0.793 -15.211 1 96.56 60 ASP B O 1
ATOM 1933 N N . GLU B 1 61 ? -1.576 -0.969 -17.484 1 97.69 61 GLU B N 1
ATOM 1934 C CA . GLU B 1 61 ? -0.18 -1.396 -17.484 1 97.69 61 GLU B CA 1
ATOM 1935 C C . GLU B 1 61 ? 0.722 -0.346 -16.844 1 97.69 61 GLU B C 1
ATOM 1937 O O . GLU B 1 61 ? 1.657 -0.686 -16.109 1 97.69 61 GLU B O 1
ATOM 1942 N N . ILE B 1 62 ? 0.479 0.893 -17.125 1 96.06 62 ILE B N 1
ATOM 1943 C CA . ILE B 1 62 ? 1.303 1.975 -16.594 1 96.06 62 ILE B CA 1
ATOM 1944 C C . ILE B 1 62 ? 1.177 2.021 -15.07 1 96.06 62 ILE B C 1
ATOM 1946 O O . ILE B 1 62 ? 2.184 2.086 -14.359 1 96.06 62 ILE B O 1
ATOM 1950 N N . ASP B 1 63 ? 0.001 1.95 -14.609 1 95.12 63 ASP B N 1
ATOM 1951 C CA . ASP B 1 63 ? -0.289 1.987 -13.18 1 95.12 63 ASP B CA 1
ATOM 1952 C C . ASP B 1 63 ? 0.289 0.765 -12.469 1 95.12 63 ASP B C 1
ATOM 1954 O O . ASP B 1 63 ? 0.923 0.891 -11.422 1 95.12 63 ASP B O 1
ATOM 1958 N N . CYS B 1 64 ? 0.106 -0.368 -13.023 1 97.81 64 CYS B N 1
ATOM 1959 C CA . CYS B 1 64 ? 0.621 -1.603 -12.438 1 97.81 64 CYS B CA 1
ATOM 1960 C C . CYS B 1 64 ? 2.145 -1.607 -12.43 1 97.81 64 CYS B C 1
ATOM 1962 O O . CYS B 1 64 ? 2.764 -2.043 -11.461 1 97.81 64 CYS B O 1
ATOM 1964 N N . SER B 1 65 ? 2.738 -1.125 -13.492 1 98.06 65 SER B N 1
ATOM 1965 C CA . SER B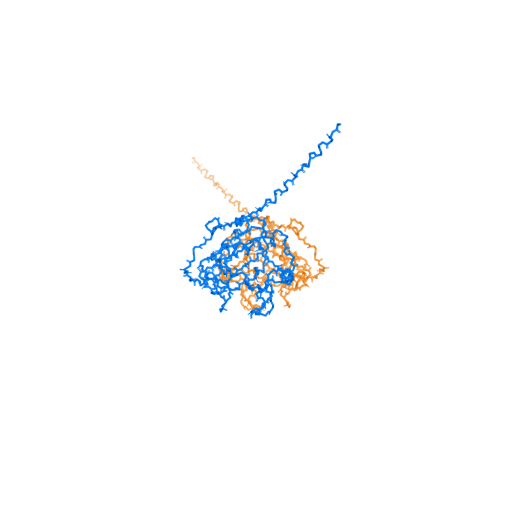 1 65 ? 4.195 -1.063 -13.586 1 98.06 65 SER B CA 1
ATOM 1966 C C . SER B 1 65 ? 4.781 -0.192 -12.477 1 98.06 65 SER B C 1
ATOM 1968 O O . SER B 1 65 ? 5.762 -0.575 -11.836 1 98.06 65 SER B O 1
ATOM 1970 N N . ARG B 1 66 ? 4.199 0.901 -12.258 1 94.62 66 ARG B N 1
ATOM 1971 C CA . ARG B 1 66 ? 4.66 1.798 -11.203 1 94.62 66 ARG B CA 1
ATOM 1972 C C . ARG B 1 66 ? 4.578 1.124 -9.844 1 94.62 66 ARG B C 1
ATOM 1974 O O . ARG B 1 66 ? 5.504 1.236 -9.031 1 94.62 66 ARG B O 1
ATOM 1981 N N . MET B 1 67 ? 3.525 0.457 -9.633 1 95.88 67 MET B N 1
ATOM 1982 C CA . MET B 1 67 ? 3.346 -0.249 -8.367 1 95.88 67 MET B CA 1
ATOM 1983 C C . MET B 1 67 ? 4.391 -1.345 -8.203 1 95.88 67 MET B C 1
ATOM 1985 O O . MET B 1 67 ? 4.957 -1.511 -7.117 1 95.88 67 MET B O 1
ATOM 1989 N N . LEU B 1 68 ? 4.684 -2.006 -9.234 1 98.31 68 LEU B N 1
ATOM 1990 C CA . LEU B 1 68 ? 5.648 -3.098 -9.18 1 98.31 68 LEU B CA 1
ATOM 1991 C C . LEU B 1 68 ? 7.055 -2.57 -8.914 1 98.31 68 LEU B C 1
ATOM 1993 O O . LEU B 1 68 ? 7.828 -3.197 -8.18 1 98.31 68 LEU B O 1
ATOM 1997 N N . VAL B 1 69 ? 7.359 -1.479 -9.516 1 97.38 69 VAL B N 1
ATOM 1998 C CA . VAL B 1 69 ? 8.656 -0.862 -9.258 1 97.38 69 VAL B CA 1
ATOM 1999 C C . VAL B 1 69 ? 8.789 -0.544 -7.77 1 97.38 69 VAL B C 1
ATOM 2001 O O . VAL B 1 69 ? 9.82 -0.82 -7.156 1 97.38 69 VAL B O 1
ATOM 2004 N N . TYR B 1 70 ? 7.789 -0.031 -7.199 1 95.62 70 TYR B N 1
ATOM 2005 C CA . TYR B 1 70 ? 7.793 0.274 -5.773 1 95.62 70 TYR B CA 1
ATOM 2006 C C . TYR B 1 70 ? 7.953 -0.995 -4.945 1 95.62 70 TYR B C 1
ATOM 2008 O O . TYR B 1 70 ? 8.773 -1.041 -4.023 1 95.62 70 TYR B O 1
ATOM 2016 N N . ILE B 1 71 ? 7.203 -2 -5.215 1 97.19 71 ILE B N 1
ATOM 2017 C CA . ILE B 1 71 ? 7.215 -3.244 -4.453 1 97.19 71 ILE B CA 1
ATOM 2018 C C . ILE B 1 71 ? 8.594 -3.898 -4.555 1 97.19 71 ILE B C 1
ATOM 2020 O O . ILE B 1 71 ? 9.141 -4.359 -3.551 1 97.19 71 ILE B O 1
ATOM 2024 N N . GLN B 1 72 ? 9.141 -3.924 -5.758 1 97.69 72 GLN B N 1
ATOM 2025 C CA . GLN B 1 72 ? 10.469 -4.508 -5.926 1 97.69 72 GLN B CA 1
ATOM 2026 C C . GLN B 1 72 ? 11.508 -3.75 -5.113 1 97.69 72 GLN B C 1
ATOM 2028 O O . GLN B 1 72 ? 12.359 -4.359 -4.461 1 97.69 72 GLN B O 1
ATOM 2033 N N . ASN B 1 73 ? 11.453 -2.475 -5.203 1 95.94 73 ASN B N 1
ATOM 2034 C CA . ASN B 1 73 ? 12.391 -1.662 -4.438 1 95.94 73 ASN B CA 1
ATOM 2035 C C . ASN B 1 73 ? 12.32 -1.973 -2.947 1 95.94 73 ASN B C 1
ATOM 2037 O O . ASN B 1 73 ? 13.344 -2.133 -2.289 1 95.94 73 ASN B O 1
ATOM 2041 N N . ARG B 1 74 ? 11.195 -2.037 -2.467 1 95.25 74 ARG B N 1
ATOM 2042 C CA . ARG B 1 74 ? 11.023 -2.365 -1.056 1 95.25 74 ARG B CA 1
ATOM 2043 C C . ARG B 1 74 ? 11.578 -3.75 -0.742 1 95.25 74 ARG B C 1
ATOM 2045 O O . ARG B 1 74 ? 12.273 -3.932 0.26 1 95.25 74 ARG B O 1
ATOM 2052 N N . HIS B 1 75 ? 11.305 -4.715 -1.538 1 96.94 75 HIS B N 1
ATOM 2053 C CA . HIS B 1 75 ? 11.758 -6.086 -1.321 1 96.94 75 HIS B CA 1
ATOM 2054 C C . HIS B 1 75 ? 13.281 -6.18 -1.361 1 96.94 75 HIS B C 1
ATOM 2056 O O . HIS B 1 75 ? 13.883 -6.824 -0.507 1 96.94 75 HIS B O 1
ATOM 2062 N N . MET B 1 76 ? 13.875 -5.496 -2.258 1 96.69 76 MET B N 1
ATOM 2063 C CA . MET B 1 76 ? 15.312 -5.617 -2.461 1 96.69 76 MET B CA 1
ATOM 2064 C C . MET B 1 76 ? 16.078 -4.742 -1.472 1 96.69 76 MET B C 1
ATOM 2066 O O . MET B 1 76 ? 17.031 -5.199 -0.847 1 96.69 76 MET B O 1
ATOM 2070 N N . ASN B 1 77 ? 15.578 -3.57 -1.245 1 92.81 77 ASN B N 1
ATOM 2071 C CA . ASN B 1 77 ? 16.391 -2.604 -0.515 1 92.81 77 ASN B CA 1
ATOM 2072 C C . ASN B 1 77 ? 15.992 -2.531 0.956 1 92.81 77 ASN B C 1
ATOM 2074 O O . ASN B 1 77 ? 16.797 -2.154 1.806 1 92.81 77 ASN B O 1
ATOM 2078 N N . HIS B 1 78 ? 14.812 -2.93 1.254 1 91.81 78 HIS B N 1
ATOM 2079 C CA . HIS B 1 78 ? 14.383 -2.873 2.646 1 91.81 78 HIS B CA 1
ATOM 2080 C C . HIS B 1 78 ? 14.336 -4.266 3.266 1 91.81 78 HIS B C 1
ATOM 2082 O O . HIS B 1 78 ? 14.625 -4.434 4.453 1 91.81 78 HIS B O 1
ATOM 2088 N N . LEU B 1 79 ? 14 -5.203 2.457 1 94.12 79 LEU B N 1
ATOM 2089 C CA . LEU B 1 79 ? 13.891 -6.555 2.99 1 94.12 79 LEU B CA 1
ATOM 2090 C C . LEU B 1 79 ? 15.086 -7.402 2.566 1 94.12 79 LEU B C 1
ATOM 2092 O O . LEU B 1 79 ? 15.18 -8.578 2.928 1 94.12 79 LEU B O 1
ATOM 2096 N N . ASN B 1 80 ? 15.93 -6.934 1.694 1 95.75 80 ASN B N 1
ATOM 2097 C CA . ASN B 1 80 ? 17.172 -7.555 1.247 1 95.75 80 ASN B CA 1
ATOM 2098 C C . ASN B 1 80 ? 16.906 -8.828 0.451 1 95.75 80 ASN B C 1
ATOM 2100 O O . ASN B 1 80 ? 17.656 -9.805 0.565 1 95.75 80 ASN B O 1
ATOM 2104 N N . TYR B 1 81 ? 15.812 -8.875 -0.232 1 96.94 81 TYR B N 1
ATOM 2105 C CA . TYR B 1 81 ? 15.562 -9.953 -1.186 1 96.94 81 TYR B CA 1
ATOM 2106 C C . TYR B 1 81 ? 16.422 -9.789 -2.432 1 96.94 81 TYR B C 1
ATOM 2108 O O . TYR B 1 81 ? 16.922 -8.695 -2.713 1 96.94 81 TYR B O 1
ATOM 2116 N N . ASN B 1 82 ? 16.656 -10.875 -3.1 1 97 82 ASN B N 1
ATOM 2117 C CA . ASN B 1 82 ? 17.406 -10.805 -4.352 1 97 82 ASN B CA 1
ATOM 2118 C C . ASN B 1 82 ? 16.594 -10.117 -5.445 1 97 82 ASN B C 1
ATOM 2120 O O . ASN B 1 82 ? 17.172 -9.523 -6.363 1 97 82 ASN B O 1
ATOM 2124 N N . ASP B 1 83 ? 15.305 -10.156 -5.316 1 97.94 83 ASP B N 1
ATOM 2125 C CA . ASP B 1 83 ? 14.375 -9.656 -6.32 1 97.94 83 ASP B CA 1
ATOM 2126 C C . ASP B 1 83 ? 13 -9.398 -5.715 1 97.94 83 ASP B C 1
ATOM 2128 O O . ASP B 1 83 ? 12.844 -9.406 -4.492 1 97.94 83 ASP B O 1
ATOM 2132 N N . ILE B 1 84 ? 12.008 -9.102 -6.586 1 98.12 84 ILE B N 1
ATOM 2133 C CA . ILE B 1 84 ? 10.617 -9.102 -6.129 1 98.12 84 ILE B CA 1
ATOM 2134 C C . ILE B 1 84 ? 10.234 -10.5 -5.656 1 98.12 84 ILE B C 1
ATOM 2136 O O . ILE B 1 84 ? 10.695 -11.5 -6.207 1 98.12 84 ILE B O 1
ATOM 2140 N N . GLY B 1 85 ? 9.414 -10.609 -4.723 1 97.75 85 GLY B N 1
ATOM 2141 C CA . GLY B 1 85 ? 9.289 -11.781 -3.869 1 97.75 85 GLY B CA 1
ATOM 2142 C C . GLY B 1 85 ? 8.5 -12.906 -4.508 1 97.75 85 GLY B C 1
ATOM 2143 O O . GLY B 1 85 ? 8.414 -14.008 -3.951 1 97.75 85 GLY B O 1
ATOM 2144 N N . CYS B 1 86 ? 7.949 -12.68 -5.75 1 98.31 86 CYS B N 1
ATOM 2145 C CA . CYS B 1 86 ? 7.16 -13.688 -6.449 1 98.31 86 CYS B CA 1
ATOM 2146 C C . CYS B 1 86 ? 7.77 -14.016 -7.812 1 98.31 86 CYS B C 1
ATOM 2148 O O . CYS B 1 86 ? 8.508 -13.203 -8.375 1 98.31 86 CYS B O 1
ATOM 2150 N N . ASN B 1 87 ? 7.445 -15.203 -8.258 1 98.62 87 ASN B N 1
ATOM 2151 C CA . ASN B 1 87 ? 7.867 -15.555 -9.609 1 98.62 87 ASN B CA 1
ATOM 2152 C C . ASN B 1 87 ? 7.086 -14.781 -10.664 1 98.62 87 ASN B C 1
ATOM 2154 O O . ASN B 1 87 ? 7.652 -14.344 -11.664 1 98.62 87 ASN B O 1
ATOM 2158 N N . PHE B 1 88 ? 5.812 -14.695 -10.422 1 98.88 88 PHE B N 1
ATOM 2159 C CA . PHE B 1 88 ? 4.91 -13.961 -11.297 1 98.88 88 PHE B CA 1
ATOM 2160 C C . PHE B 1 88 ? 3.861 -13.211 -10.484 1 98.88 88 PHE B C 1
ATOM 2162 O O . PHE B 1 88 ? 3.521 -13.617 -9.367 1 98.88 88 PHE B O 1
ATOM 2169 N N . ILE B 1 89 ? 3.355 -12.109 -11.125 1 98.94 89 ILE B N 1
ATOM 2170 C CA . ILE B 1 89 ? 2.371 -11.281 -10.438 1 98.94 89 ILE B CA 1
ATOM 2171 C C . ILE B 1 89 ? 1.195 -11 -11.375 1 98.94 89 ILE B C 1
ATOM 2173 O O . ILE B 1 89 ? 1.392 -10.664 -12.547 1 98.94 89 ILE B O 1
ATOM 2177 N N . ILE B 1 90 ? 0.017 -11.172 -10.844 1 98.94 90 ILE B N 1
ATOM 2178 C CA . ILE B 1 90 ? -1.204 -10.844 -11.578 1 98.94 90 ILE B CA 1
ATOM 2179 C C . ILE B 1 90 ? -1.651 -9.43 -11.234 1 98.94 90 ILE B C 1
ATOM 2181 O O . ILE B 1 90 ? -1.937 -9.117 -10.078 1 98.94 90 ILE B O 1
ATOM 2185 N N . GLY B 1 91 ? -1.768 -8.562 -12.297 1 98.69 91 GLY B N 1
ATOM 2186 C CA . GLY B 1 91 ? -2.191 -7.184 -12.094 1 98.69 91 GLY B CA 1
ATOM 2187 C C . GLY B 1 91 ? -3.699 -7.027 -12.016 1 98.69 91 GLY B C 1
ATOM 2188 O O . GLY B 1 91 ? -4.445 -7.891 -12.477 1 98.69 91 GLY B O 1
ATOM 2189 N N . GLY B 1 92 ? -4.07 -5.891 -11.445 1 97.88 92 GLY B N 1
ATOM 2190 C CA . GLY B 1 92 ? -5.484 -5.562 -11.445 1 97.88 92 GLY B CA 1
ATOM 2191 C C . GLY B 1 92 ? -6.066 -5.422 -12.844 1 97.88 92 GLY B C 1
ATOM 2192 O O . GLY B 1 92 ? -7.281 -5.496 -13.023 1 97.88 92 GLY B O 1
ATOM 2193 N N . ASP B 1 93 ? -5.27 -5.219 -13.758 1 97.75 93 ASP B N 1
ATOM 2194 C CA . ASP B 1 93 ? -5.664 -5.09 -15.156 1 97.75 93 ASP B CA 1
ATOM 2195 C C . ASP B 1 93 ? -5.828 -6.457 -15.812 1 97.75 93 ASP B C 1
ATOM 2197 O O . ASP B 1 93 ? -6.109 -6.551 -17 1 97.75 93 ASP B O 1
ATOM 2201 N N . GLY B 1 94 ? -5.582 -7.496 -15.055 1 98.38 94 GLY B N 1
ATOM 2202 C CA . GLY B 1 94 ? -5.746 -8.852 -15.555 1 98.38 94 GLY B CA 1
ATOM 2203 C C . GLY B 1 94 ? -4.539 -9.344 -16.328 1 98.38 94 GLY B C 1
ATOM 2204 O O . GLY B 1 94 ? -4.57 -10.438 -16.906 1 98.38 94 GLY B O 1
ATOM 2205 N N . GLN B 1 95 ? -3.479 -8.617 -16.359 1 98.69 95 GLN B N 1
ATOM 2206 C CA . GLN B 1 95 ? -2.264 -9.039 -17.062 1 98.69 95 GLN B CA 1
ATOM 2207 C C . GLN B 1 95 ? -1.311 -9.75 -16.109 1 98.69 95 GLN B C 1
ATOM 2209 O O . GLN B 1 95 ? -1.475 -9.688 -14.883 1 98.69 95 GLN B O 1
ATOM 2214 N N . ILE B 1 96 ? -0.38 -10.484 -16.719 1 98.88 96 ILE B N 1
ATOM 2215 C CA . ILE B 1 96 ? 0.62 -11.227 -15.961 1 98.88 96 ILE B CA 1
ATOM 2216 C C . ILE B 1 96 ? 1.979 -10.539 -16.094 1 98.88 96 ILE B C 1
ATOM 2218 O O . ILE B 1 96 ? 2.43 -10.242 -17.203 1 98.88 96 ILE B O 1
ATOM 2222 N N . TYR B 1 97 ? 2.637 -10.344 -14.938 1 98.88 97 TYR B N 1
ATOM 2223 C CA . TYR B 1 97 ? 3.932 -9.68 -14.906 1 98.88 97 TYR B CA 1
ATOM 2224 C C . TYR B 1 97 ? 5.016 -10.617 -14.391 1 98.88 97 TYR B C 1
ATOM 2226 O O . TYR B 1 97 ? 4.805 -11.344 -13.414 1 98.88 97 TYR B O 1
ATOM 2234 N N . GLU B 1 98 ? 6.148 -10.547 -15.07 1 98.69 98 GLU B N 1
ATOM 2235 C CA . GLU B 1 98 ? 7.277 -11.391 -14.695 1 98.69 98 GLU B CA 1
ATOM 2236 C C . GLU B 1 98 ? 7.98 -10.859 -13.453 1 98.69 98 GLU B C 1
ATOM 2238 O O . GLU B 1 98 ? 8.312 -9.672 -13.383 1 98.69 98 GLU B O 1
ATOM 2243 N N . GLY B 1 99 ? 8.18 -11.695 -12.469 1 98.56 99 GLY B N 1
ATOM 2244 C CA . GLY B 1 99 ? 9.031 -11.422 -11.32 1 98.56 99 GLY B CA 1
ATOM 2245 C C . GLY B 1 99 ? 10.383 -12.109 -11.398 1 98.56 99 GLY B C 1
ATOM 2246 O O . GLY B 1 99 ? 11.148 -11.875 -12.336 1 98.56 99 GLY B O 1
ATOM 2247 N N . ALA B 1 100 ? 10.555 -13.047 -10.438 1 98 100 ALA B N 1
ATOM 2248 C CA . ALA B 1 100 ? 11.781 -13.836 -10.5 1 98 100 ALA B CA 1
ATOM 2249 C C . ALA B 1 100 ? 11.797 -14.727 -11.742 1 98 100 ALA B C 1
ATOM 2251 O O . ALA B 1 100 ? 12.859 -15.164 -12.188 1 98 100 ALA B O 1
ATOM 2252 N N . GLY B 1 101 ? 10.664 -15.109 -12.203 1 97.06 101 GLY B N 1
ATOM 2253 C CA . GLY B 1 101 ? 10.555 -15.836 -13.461 1 97.06 101 GLY B CA 1
ATOM 2254 C C . GLY B 1 101 ? 10.57 -17.344 -13.281 1 97.06 101 GLY B C 1
ATOM 2255 O O . GLY B 1 101 ? 10.312 -17.844 -12.18 1 97.06 101 GLY B O 1
ATOM 2256 N N . TRP B 1 102 ? 10.789 -18.078 -14.352 1 95.62 102 TRP B N 1
ATOM 2257 C CA . TRP B 1 102 ? 10.656 -19.516 -14.43 1 95.62 102 TRP B CA 1
ATOM 2258 C C . TRP B 1 102 ? 11.844 -20.219 -13.773 1 95.62 102 TRP B C 1
ATOM 2260 O O . TRP B 1 102 ? 11.719 -21.312 -13.242 1 95.62 102 TRP B O 1
ATOM 2270 N N . GLN B 1 103 ? 12.984 -19.625 -13.781 1 90 103 GLN B N 1
ATOM 2271 C CA . GLN B 1 103 ? 14.211 -20.375 -13.547 1 90 103 GLN B CA 1
ATOM 2272 C C . GLN B 1 103 ? 14.758 -20.109 -12.148 1 90 103 GLN B C 1
ATOM 2274 O O . GLN B 1 103 ? 15.758 -20.719 -11.75 1 90 103 GLN B O 1
ATOM 2279 N N . ALA B 1 104 ? 14.133 -19.203 -11.445 1 95.19 104 ALA B N 1
ATOM 2280 C CA . ALA B 1 104 ? 14.68 -18.797 -10.156 1 95.19 104 ALA B CA 1
ATOM 2281 C C . ALA B 1 104 ? 13.695 -19.078 -9.023 1 95.19 104 ALA B C 1
ATOM 2283 O O . ALA B 1 104 ? 12.484 -18.906 -9.188 1 95.19 104 ALA B O 1
ATOM 2284 N N . ALA B 1 105 ? 14.281 -19.469 -7.871 1 95.75 105 ALA B N 1
ATOM 2285 C CA . ALA B 1 105 ? 13.492 -19.453 -6.645 1 95.75 105 ALA B CA 1
ATOM 2286 C C . ALA B 1 105 ? 13.141 -18.016 -6.246 1 95.75 105 ALA B C 1
ATOM 2288 O O . ALA B 1 105 ? 13.984 -17.125 -6.293 1 95.75 105 ALA B O 1
ATOM 2289 N N . ALA B 1 106 ? 11.875 -17.828 -5.871 1 95.81 106 ALA B N 1
ATOM 2290 C CA . ALA B 1 106 ? 11.492 -16.516 -5.328 1 95.81 106 ALA B CA 1
ATOM 2291 C C . ALA B 1 106 ? 11.906 -16.391 -3.869 1 95.81 106 ALA B C 1
ATOM 2293 O O . ALA B 1 106 ? 12.867 -17.031 -3.43 1 95.81 106 ALA B O 1
ATOM 2294 N N . SER B 1 107 ? 11.289 -15.336 -3.146 1 92.5 107 SER B N 1
ATOM 2295 C CA . SER B 1 107 ? 11.867 -15.062 -1.836 1 92.5 107 SER B CA 1
ATOM 2296 C C . SER B 1 107 ? 10.789 -14.922 -0.769 1 92.5 107 SER B C 1
ATOM 2298 O O . SER B 1 107 ? 11.094 -14.867 0.425 1 92.5 107 SER B O 1
ATOM 2300 N N . HIS B 1 108 ? 9.602 -14.984 -1.106 1 88.56 108 HIS B N 1
ATOM 2301 C CA . HIS B 1 108 ? 8.547 -14.531 -0.201 1 88.56 108 HIS B CA 1
ATOM 2302 C C . HIS B 1 108 ? 8.234 -15.594 0.849 1 88.56 108 HIS B C 1
ATOM 2304 O O . HIS B 1 108 ? 7.625 -15.297 1.878 1 88.56 108 HIS B O 1
ATOM 2310 N N . THR B 1 109 ? 8.711 -16.875 0.636 1 90.69 109 THR B N 1
ATOM 2311 C CA . THR B 1 109 ? 8.289 -17.953 1.529 1 90.69 109 THR B CA 1
ATOM 2312 C C . THR B 1 109 ? 9.469 -18.844 1.884 1 90.69 109 THR B C 1
ATOM 2314 O O . THR B 1 109 ? 9.602 -19.953 1.339 1 90.69 109 THR B O 1
ATOM 2317 N N . PRO B 1 110 ? 10.172 -18.5 2.922 1 89.81 110 PRO B N 1
ATOM 2318 C CA . PRO B 1 110 ? 11.328 -19.312 3.316 1 89.81 110 PRO B CA 1
ATOM 2319 C C . PRO B 1 110 ? 10.953 -20.766 3.582 1 89.81 110 PRO B C 1
ATOM 2321 O O . PRO B 1 110 ? 9.914 -21.047 4.188 1 89.81 110 PRO B O 1
ATOM 2324 N N . GLY B 1 111 ? 11.781 -21.703 3.088 1 93.12 111 GLY B N 1
ATOM 2325 C CA . GLY B 1 111 ? 11.539 -23.141 3.227 1 93.12 111 GLY B CA 1
ATOM 2326 C C . GLY B 1 111 ? 10.734 -23.719 2.08 1 93.12 111 GLY B C 1
ATOM 2327 O O . GLY B 1 111 ? 10.703 -24.938 1.894 1 93.12 111 GLY B O 1
ATOM 2328 N N . TRP B 1 112 ? 10.125 -22.859 1.311 1 95.56 112 TRP B N 1
ATOM 2329 C CA . TRP B 1 112 ? 9.234 -23.328 0.254 1 95.56 112 TRP B CA 1
ATOM 2330 C C . TRP B 1 112 ? 9.68 -22.797 -1.106 1 95.56 112 TRP B C 1
ATOM 2332 O O . TRP B 1 112 ? 9.258 -23.312 -2.145 1 95.56 112 TRP B O 1
ATOM 2342 N N . ASN B 1 113 ? 10.531 -21.891 -1.16 1 95.56 113 ASN B N 1
ATOM 2343 C CA . ASN B 1 113 ? 10.859 -21.156 -2.375 1 95.56 113 ASN B CA 1
ATOM 2344 C C . ASN B 1 113 ? 11.438 -22.078 -3.447 1 95.56 113 ASN B C 1
ATOM 2346 O O . ASN B 1 113 ? 11.133 -21.922 -4.633 1 95.56 113 ASN B O 1
ATOM 2350 N N . LYS B 1 114 ? 12.156 -23.062 -3.08 1 95.81 114 LYS B N 1
ATOM 2351 C CA . LYS B 1 114 ? 12.867 -23.891 -4.059 1 95.81 114 LYS B CA 1
ATOM 2352 C C . LYS B 1 114 ? 11.977 -25 -4.605 1 95.81 114 LYS B C 1
ATOM 2354 O O . LYS B 1 114 ? 12.32 -25.641 -5.59 1 95.81 114 LYS B O 1
ATOM 2359 N N . LYS B 1 115 ? 10.859 -25.125 -4.031 1 96.81 115 LYS B N 1
ATOM 2360 C CA . LYS B 1 115 ? 9.992 -26.219 -4.469 1 96.81 115 LYS B CA 1
ATOM 2361 C C . LYS B 1 115 ? 8.617 -25.703 -4.875 1 96.81 115 LYS B C 1
ATOM 2363 O O . LYS B 1 115 ? 7.668 -26.484 -4.996 1 96.81 115 LYS B O 1
ATOM 2368 N N . SER B 1 116 ? 8.531 -24.359 -4.996 1 97.88 116 SER B N 1
ATOM 2369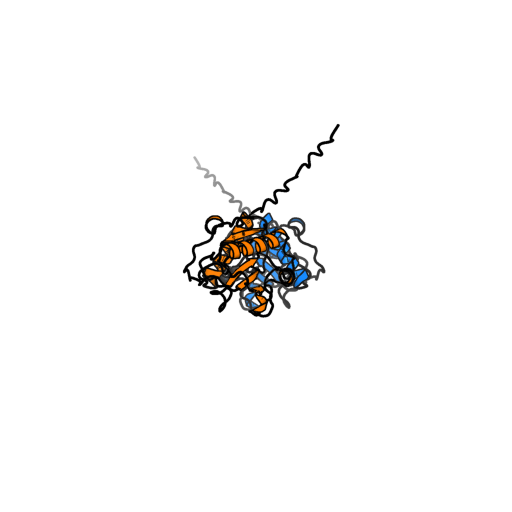 C CA . SER B 1 116 ? 7.215 -23.797 -5.273 1 97.88 116 SER B CA 1
ATOM 2370 C C . SER B 1 116 ? 7.297 -22.719 -6.355 1 97.88 1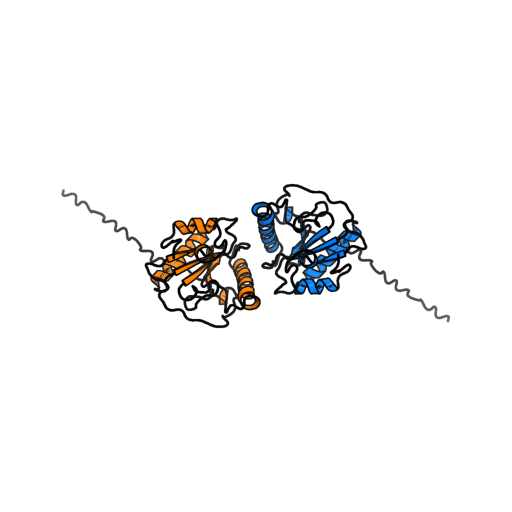16 SER B C 1
ATOM 2372 O O . SER B 1 116 ? 8.305 -22.016 -6.465 1 97.88 116 SER B O 1
ATOM 2374 N N . LEU B 1 117 ? 6.211 -22.656 -7.148 1 98.31 117 LEU B N 1
ATOM 2375 C CA . LEU B 1 117 ? 5.922 -21.484 -7.965 1 98.31 117 LEU B CA 1
ATOM 2376 C C . LEU B 1 117 ? 5.094 -20.469 -7.184 1 98.31 117 LEU B C 1
ATOM 2378 O O . LEU B 1 117 ? 3.939 -20.734 -6.84 1 98.31 117 LEU B O 1
ATOM 2382 N N . LEU B 1 118 ? 5.637 -19.297 -6.938 1 98.5 118 LEU B N 1
ATOM 2383 C CA . LEU B 1 118 ? 4.953 -18.281 -6.148 1 98.5 118 LEU B CA 1
ATOM 2384 C C . LEU B 1 118 ? 4.281 -17.25 -7.055 1 98.5 118 LEU B C 1
ATOM 2386 O O . LEU B 1 118 ? 4.953 -16.594 -7.855 1 98.5 118 LEU B O 1
ATOM 2390 N N . ILE B 1 119 ? 2.945 -17.094 -6.883 1 98.88 119 ILE B N 1
ATOM 2391 C CA . ILE B 1 119 ? 2.162 -16.172 -7.699 1 98.88 119 ILE B CA 1
ATOM 2392 C C . ILE B 1 119 ? 1.494 -15.125 -6.805 1 98.88 119 ILE B C 1
ATOM 2394 O O . ILE B 1 119 ? 0.75 -15.477 -5.883 1 98.88 119 ILE B O 1
ATOM 2398 N N . GLY B 1 120 ? 1.775 -13.852 -7.121 1 98.75 120 GLY B N 1
ATOM 2399 C CA . GLY B 1 120 ? 1.163 -12.758 -6.387 1 98.75 120 GLY B CA 1
ATOM 2400 C C . GLY B 1 120 ? 0.024 -12.094 -7.137 1 98.75 120 GLY B C 1
ATOM 2401 O O . GLY B 1 120 ? 0.093 -11.93 -8.359 1 98.75 120 GLY B O 1
ATOM 2402 N N . PHE B 1 121 ? -0.965 -11.664 -6.344 1 98.88 121 PHE B N 1
ATOM 2403 C CA . PHE B 1 121 ? -2.057 -10.859 -6.879 1 98.88 121 PHE B CA 1
ATOM 2404 C C . PHE B 1 121 ? -1.989 -9.43 -6.348 1 98.88 121 PHE B C 1
ATOM 2406 O O . PHE B 1 121 ? -1.972 -9.211 -5.137 1 98.88 121 PHE B O 1
ATOM 2413 N N . ILE B 1 122 ? -1.965 -8.461 -7.246 1 98.38 122 ILE B N 1
ATOM 2414 C CA . ILE B 1 122 ? -1.978 -7.07 -6.801 1 98.38 122 ILE B CA 1
ATOM 2415 C C . ILE B 1 122 ? -3.371 -6.699 -6.301 1 98.38 122 ILE B C 1
AT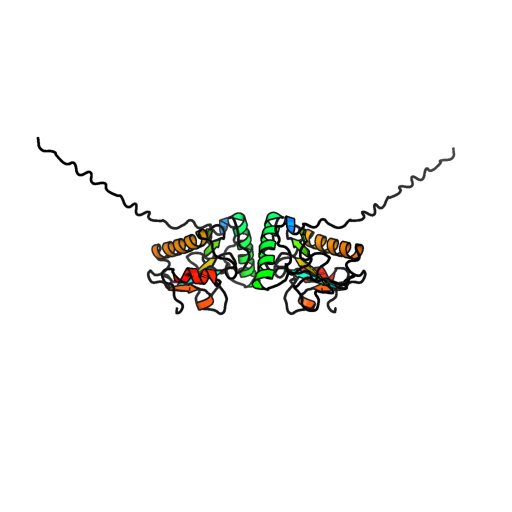OM 2417 O O . ILE B 1 122 ? -4.355 -6.824 -7.031 1 98.38 122 ILE B O 1
ATOM 2421 N N . GLY B 1 123 ? -3.441 -6.215 -5.051 1 96.94 123 GLY B N 1
ATOM 2422 C CA . GLY B 1 123 ? -4.703 -5.828 -4.438 1 96.94 123 GLY B CA 1
ATOM 2423 C C . GLY B 1 123 ? -4.824 -6.277 -2.994 1 96.94 123 GLY B C 1
ATOM 2424 O O . GLY B 1 123 ? -3.914 -6.906 -2.455 1 96.94 123 GLY B O 1
ATOM 2425 N N . ASP B 1 124 ? -5.922 -5.871 -2.381 1 96.88 124 ASP B N 1
ATOM 2426 C CA . ASP B 1 124 ? -6.289 -6.289 -1.03 1 96.88 124 ASP B CA 1
ATOM 2427 C C . ASP B 1 124 ? -7.582 -7.102 -1.037 1 96.88 124 ASP B C 1
ATOM 2429 O O . ASP B 1 124 ? -8.68 -6.539 -1.048 1 96.88 124 ASP B O 1
ATOM 2433 N N . TYR B 1 125 ? -7.395 -8.336 -0.768 1 98.12 125 TYR B N 1
ATOM 2434 C CA . TYR B 1 125 ? -8.547 -9.211 -0.958 1 98.12 125 TYR B CA 1
ATOM 2435 C C . TYR B 1 125 ? -9.117 -9.664 0.382 1 98.12 125 TYR B C 1
ATOM 2437 O O . TYR B 1 125 ? -9.859 -10.648 0.452 1 98.12 125 TYR B O 1
ATOM 2445 N N . GLU B 1 126 ? -8.703 -8.992 1.411 1 95.38 126 GLU B N 1
ATOM 2446 C CA . GLU B 1 126 ? -9.445 -9.055 2.67 1 95.38 126 GLU B CA 1
ATOM 2447 C C . GLU B 1 126 ? -10.727 -8.234 2.604 1 95.38 126 GLU B C 1
ATOM 2449 O O . GLU B 1 126 ? -11.695 -8.523 3.303 1 95.38 126 GLU B O 1
ATOM 2454 N N . ILE B 1 127 ? -10.688 -7.203 1.679 1 92.44 127 ILE B N 1
ATOM 2455 C CA . ILE B 1 127 ? -11.812 -6.273 1.678 1 92.44 127 ILE B CA 1
ATOM 2456 C C . ILE B 1 127 ? -12.461 -6.254 0.296 1 92.44 127 ILE B C 1
ATOM 2458 O O . ILE B 1 127 ? -13.648 -5.934 0.164 1 92.44 127 ILE B O 1
ATOM 2462 N N . ASN B 1 128 ? -11.75 -6.57 -0.747 1 94.69 128 ASN B N 1
ATOM 2463 C CA . ASN B 1 128 ? -12.281 -6.594 -2.107 1 94.69 128 ASN B CA 1
ATOM 2464 C C . ASN B 1 128 ? -12.289 -8.008 -2.68 1 94.69 128 ASN B C 1
ATOM 2466 O O . ASN B 1 128 ? -11.531 -8.867 -2.234 1 94.69 128 ASN B O 1
ATOM 2470 N N . ARG B 1 129 ? -13.141 -8.203 -3.672 1 97.25 129 ARG B N 1
ATOM 2471 C CA . ARG B 1 129 ? -13.109 -9.445 -4.445 1 97.25 129 ARG B CA 1
ATOM 2472 C C . ARG B 1 129 ? -12.188 -9.32 -5.652 1 97.25 129 ARG B C 1
ATOM 2474 O O . ARG B 1 129 ? -12.141 -8.266 -6.297 1 97.25 129 ARG B O 1
ATOM 2481 N N . PRO B 1 130 ? -11.469 -10.438 -5.988 1 98.5 130 PRO B N 1
ATOM 2482 C CA . PRO B 1 130 ? -10.703 -10.398 -7.238 1 98.5 130 PRO B CA 1
ATOM 2483 C C . PRO B 1 130 ? -11.594 -10.359 -8.477 1 98.5 130 PRO B C 1
ATOM 2485 O O . PRO B 1 130 ? -12.711 -10.883 -8.461 1 98.5 130 PRO B O 1
ATOM 2488 N N . SER B 1 131 ? -11.133 -9.75 -9.516 1 98.38 131 SER B N 1
ATOM 2489 C CA . SER B 1 131 ? -11.898 -9.703 -10.758 1 98.38 131 SER B CA 1
ATOM 2490 C C . SER B 1 131 ? -11.828 -11.031 -11.5 1 98.38 131 SER B C 1
ATOM 2492 O O . SER B 1 131 ? -10.906 -11.828 -11.281 1 98.38 131 SER B O 1
ATOM 2494 N N . LEU B 1 132 ? -12.789 -11.273 -12.438 1 98.25 132 LEU B N 1
ATOM 2495 C CA . LEU B 1 132 ? -12.789 -12.477 -13.258 1 98.25 132 LEU B CA 1
ATOM 2496 C C . LEU B 1 132 ? -11.539 -12.547 -14.125 1 98.25 132 LEU B C 1
ATOM 2498 O O . LEU B 1 132 ? -10.977 -13.625 -14.336 1 98.25 132 LEU B O 1
ATOM 2502 N N . LYS B 1 133 ? -11.125 -11.406 -14.617 1 98.25 133 LYS B N 1
ATOM 2503 C CA . LYS B 1 133 ? -9.938 -11.398 -15.469 1 98.25 133 LYS B CA 1
ATOM 2504 C C . LYS B 1 133 ? -8.695 -11.812 -14.68 1 98.25 133 LYS B C 1
ATOM 2506 O O . LYS B 1 133 ? -7.801 -12.461 -15.219 1 98.25 133 LYS B O 1
ATOM 2511 N N . GLN B 1 134 ? -8.617 -11.383 -13.453 1 98.75 134 GLN B N 1
ATOM 2512 C CA . GLN B 1 134 ? -7.504 -11.789 -12.609 1 98.75 134 GLN B CA 1
ATOM 2513 C C . GLN B 1 134 ? -7.516 -13.297 -12.375 1 98.75 134 GLN B C 1
ATOM 2515 O O . GLN B 1 134 ? -6.477 -13.953 -12.477 1 98.75 134 GLN B O 1
ATOM 2520 N N . LEU B 1 135 ? -8.641 -13.828 -12.031 1 98.81 135 LEU B N 1
ATOM 2521 C CA . LEU B 1 135 ? -8.773 -15.258 -11.758 1 98.81 135 LEU B CA 1
ATOM 2522 C C . LEU B 1 135 ? -8.406 -16.078 -12.992 1 98.81 135 LEU B C 1
ATOM 2524 O O . LEU B 1 135 ? -7.68 -17.078 -12.891 1 98.81 135 LEU B O 1
ATOM 2528 N N . GLU B 1 136 ? -8.836 -15.68 -14.133 1 98.12 136 GLU B N 1
ATOM 2529 C CA . GLU B 1 136 ? -8.555 -16.375 -15.375 1 98.12 136 GLU B CA 1
ATOM 2530 C C . GLU B 1 136 ? -7.062 -16.328 -15.711 1 98.12 136 GLU B C 1
ATOM 2532 O O . GLU B 1 136 ? -6.484 -17.328 -16.141 1 98.12 136 GLU B O 1
ATOM 2537 N N . ALA B 1 137 ? -6.508 -15.195 -15.484 1 98.62 137 ALA B N 1
ATOM 2538 C CA . ALA B 1 137 ? -5.074 -15.062 -15.727 1 98.62 137 ALA B CA 1
ATOM 2539 C C . ALA B 1 137 ? -4.281 -16.047 -14.859 1 98.62 137 ALA B C 1
ATOM 2541 O O . ALA B 1 137 ? -3.342 -16.672 -15.344 1 98.62 137 ALA B O 1
ATOM 2542 N N . GLY B 1 138 ? -4.605 -16.141 -13.586 1 98.62 138 GLY B N 1
ATOM 2543 C CA . GLY B 1 138 ? -3.951 -17.078 -12.695 1 98.62 138 GLY B CA 1
ATOM 2544 C C . GLY B 1 138 ? -4.07 -18.516 -13.164 1 98.62 138 GLY B C 1
ATOM 2545 O O . GLY B 1 138 ? -3.076 -19.25 -13.195 1 98.62 138 GLY B O 1
ATOM 2546 N N . LYS B 1 139 ? -5.234 -18.906 -13.523 1 98.31 139 LYS B N 1
ATOM 2547 C CA . LYS B 1 139 ? -5.484 -20.266 -13.984 1 98.31 139 LYS B CA 1
ATOM 2548 C C . LYS B 1 139 ? -4.699 -20.578 -15.25 1 98.31 139 LYS B C 1
ATOM 2550 O O . LYS B 1 139 ? -4.09 -21.641 -15.367 1 98.31 139 LYS B O 1
ATOM 2555 N N . GLN B 1 140 ? -4.688 -19.656 -16.156 1 98 140 GLN B N 1
ATOM 2556 C CA . GLN B 1 140 ? -3.973 -19.844 -17.406 1 98 140 GLN B CA 1
ATOM 2557 C C . GLN B 1 140 ? -2.471 -19.969 -17.172 1 98 140 GLN B C 1
ATOM 2559 O O . GLN B 1 140 ? -1.799 -20.766 -17.844 1 98 140 GLN B O 1
ATOM 2564 N N . LEU B 1 141 ? -2.006 -19.188 -16.297 1 98.56 141 LEU B N 1
ATOM 2565 C CA . LEU B 1 141 ? -0.583 -19.25 -15.984 1 98.56 141 LEU B CA 1
ATOM 2566 C C . LEU B 1 141 ? -0.21 -20.625 -15.414 1 98.56 141 LEU B C 1
ATOM 2568 O O . LEU B 1 141 ? 0.808 -21.203 -15.805 1 98.56 141 LEU B O 1
ATOM 2572 N N . ILE B 1 142 ? -0.958 -21.141 -14.539 1 98.56 142 ILE B N 1
ATOM 2573 C CA . ILE B 1 142 ? -0.691 -22.422 -13.914 1 98.56 142 ILE B CA 1
ATOM 2574 C C . ILE B 1 142 ? -0.777 -23.531 -14.961 1 98.56 142 ILE B C 1
ATOM 2576 O O . ILE B 1 142 ? 0.069 -24.438 -14.992 1 98.56 142 ILE B O 1
ATOM 2580 N N . GLU B 1 143 ? -1.77 -23.453 -15.836 1 97.5 143 GLU B N 1
ATOM 2581 C CA . GLU B 1 143 ? -1.892 -24.438 -16.922 1 97.5 143 GLU B CA 1
ATOM 2582 C C . GLU B 1 143 ? -0.664 -24.406 -17.828 1 97.5 143 GLU B C 1
ATOM 2584 O O . GLU B 1 143 ? -0.139 -25.453 -18.203 1 97.5 143 GLU B O 1
ATOM 2589 N N . CYS B 1 144 ? -0.289 -23.297 -18.125 1 97.62 144 CYS B N 1
ATOM 2590 C CA . CYS B 1 144 ? 0.917 -23.125 -18.938 1 97.62 144 CYS B CA 1
ATOM 2591 C C . CYS B 1 144 ? 2.121 -23.766 -18.25 1 97.62 144 CYS B C 1
ATOM 2593 O O . CYS B 1 144 ? 2.93 -24.438 -18.891 1 97.62 144 CYS B O 1
ATOM 2595 N N . ALA B 1 145 ? 2.252 -23.531 -17 1 98 145 ALA B N 1
ATOM 2596 C CA . ALA B 1 145 ? 3.373 -24.062 -16.234 1 98 145 ALA B CA 1
ATOM 2597 C C . ALA B 1 145 ? 3.395 -25.594 -16.281 1 98 145 ALA B C 1
ATOM 2599 O O . ALA B 1 145 ? 4.461 -26.203 -16.375 1 98 145 ALA B O 1
ATOM 2600 N N . VAL B 1 146 ? 2.293 -26.203 -16.156 1 97.5 146 VAL B N 1
ATOM 2601 C CA . VAL B 1 146 ? 2.188 -27.656 -16.219 1 97.5 146 VAL B CA 1
ATOM 2602 C C . VAL B 1 146 ? 2.586 -28.125 -17.625 1 97.5 146 VAL B C 1
ATOM 2604 O O . VAL B 1 146 ? 3.4 -29.047 -17.75 1 97.5 146 VAL B O 1
ATOM 2607 N N . GLU B 1 147 ? 2.098 -27.5 -18.625 1 95.88 147 GLU B N 1
ATOM 2608 C CA . GLU B 1 147 ? 2.357 -27.875 -20 1 95.88 147 GLU B CA 1
ATOM 2609 C C . GLU B 1 147 ? 3.842 -27.766 -20.344 1 95.88 147 GLU B C 1
ATOM 2611 O O . GLU B 1 147 ? 4.375 -28.578 -21.109 1 95.88 147 GLU B O 1
ATOM 2616 N N . ARG B 1 148 ? 4.477 -26.875 -19.703 1 95.06 148 ARG B N 1
ATOM 2617 C CA . ARG B 1 148 ? 5.891 -26.625 -19.969 1 95.06 148 ARG B CA 1
ATOM 2618 C C . ARG B 1 148 ? 6.777 -27.531 -19.125 1 95.06 148 ARG B C 1
ATOM 2620 O O . ARG B 1 148 ? 8 -27.5 -19.25 1 95.06 148 ARG B O 1
ATOM 2627 N N . GLY B 1 149 ? 6.176 -28.188 -18.25 1 96.31 149 GLY B N 1
ATOM 2628 C CA . GLY B 1 149 ? 6.938 -29.078 -17.375 1 96.31 149 GLY B CA 1
ATOM 2629 C C . GLY B 1 149 ? 7.617 -28.344 -16.234 1 96.31 149 GLY B C 1
ATOM 2630 O O . GLY B 1 149 ? 8.57 -28.859 -15.633 1 96.31 149 GLY B O 1
ATOM 2631 N N . GLU B 1 150 ? 7.191 -27.094 -15.945 1 97.25 150 GLU B N 1
ATOM 2632 C CA . GLU B 1 150 ? 7.738 -26.297 -14.844 1 97.25 150 GLU B CA 1
ATOM 2633 C C . GLU B 1 150 ? 7.223 -26.797 -13.5 1 97.25 150 GLU B C 1
ATOM 2635 O O . GLU B 1 150 ? 7.953 -26.781 -12.5 1 97.25 150 GLU B O 1
ATOM 2640 N N . ILE B 1 151 ? 5.961 -27.234 -13.484 1 97.81 151 ILE B N 1
ATOM 2641 C CA . ILE B 1 151 ? 5.375 -27.828 -12.281 1 97.81 151 ILE B CA 1
ATOM 2642 C C . ILE B 1 151 ? 4.797 -29.203 -12.609 1 97.81 151 ILE B C 1
ATOM 2644 O O . ILE B 1 151 ? 4.512 -29.5 -13.766 1 97.81 151 ILE B O 1
ATOM 2648 N N . GLU B 1 152 ? 4.703 -30.062 -11.57 1 98 152 GLU B N 1
ATOM 2649 C CA . GLU B 1 152 ? 4.184 -31.406 -11.727 1 98 152 GLU B CA 1
ATOM 2650 C C . GLU B 1 152 ? 2.711 -31.391 -12.117 1 98 152 GLU B C 1
ATOM 2652 O O . GLU B 1 152 ? 1.985 -30.453 -11.789 1 98 152 GLU B O 1
ATOM 2657 N N . GLN B 1 153 ? 2.246 -32.438 -12.797 1 97.31 153 GLN B N 1
ATOM 2658 C CA . GLN B 1 153 ? 0.843 -32.594 -13.172 1 97.31 153 GLN B CA 1
ATOM 2659 C C . GLN B 1 153 ? -0.048 -32.688 -11.938 1 97.31 153 GLN B C 1
ATOM 2661 O O . GLN B 1 153 ? -1.181 -32.219 -11.945 1 97.31 153 GLN B O 1
ATOM 2666 N N . ASP B 1 154 ? 0.487 -33.312 -10.875 1 97.81 154 ASP B N 1
ATOM 2667 C CA . ASP B 1 154 ? -0.281 -33.469 -9.648 1 97.81 154 ASP B CA 1
ATOM 2668 C C . ASP B 1 154 ? 0.156 -32.469 -8.578 1 97.81 154 ASP B C 1
ATOM 2670 O O . ASP B 1 154 ? 0.184 -32.812 -7.391 1 97.81 154 ASP B O 1
ATOM 2674 N N . TYR B 1 155 ? 0.514 -31.281 -9.016 1 98.44 155 TYR B N 1
ATOM 2675 C CA . TYR B 1 155 ? 0.937 -30.234 -8.094 1 98.44 155 TYR B CA 1
ATOM 2676 C C . TYR B 1 155 ? -0.122 -29.984 -7.031 1 98.44 155 TYR B C 1
ATOM 2678 O O . TYR B 1 155 ? -1.295 -30.312 -7.219 1 98.44 155 TYR B O 1
ATOM 2686 N N . LYS B 1 156 ? 0.343 -29.359 -5.875 1 98.62 156 LYS B N 1
ATOM 2687 C CA . LYS B 1 156 ? -0.545 -28.859 -4.828 1 98.62 156 LYS B CA 1
ATOM 2688 C C . LYS B 1 156 ? -0.594 -27.344 -4.828 1 98.62 156 LYS B C 1
ATOM 2690 O O . LYS B 1 156 ? 0.44 -26.672 -4.949 1 98.62 156 LYS B O 1
ATOM 2695 N N . LEU B 1 157 ? -1.79 -26.859 -4.715 1 98.81 157 LEU B N 1
ATOM 2696 C CA . LEU B 1 157 ? -2.006 -25.406 -4.676 1 98.81 157 LEU B CA 1
ATOM 2697 C C . LEU B 1 157 ? -2.473 -24.969 -3.293 1 98.81 157 LEU B C 1
ATOM 2699 O O . LEU B 1 157 ? -3.428 -25.531 -2.748 1 98.81 157 LEU B O 1
ATOM 2703 N N . VAL B 1 158 ? -1.759 -23.938 -2.721 1 98.56 158 VAL B N 1
ATOM 2704 C CA . VAL B 1 158 ? -2.105 -23.469 -1.385 1 98.56 158 VAL B CA 1
ATOM 2705 C C . VAL B 1 158 ? -2.127 -21.938 -1.365 1 98.56 158 VAL B C 1
ATOM 2707 O O . VAL B 1 158 ? -1.457 -21.297 -2.174 1 98.56 158 VAL B O 1
ATOM 2710 N N . GLY B 1 159 ? -2.951 -21.422 -0.448 1 98.44 159 GLY B N 1
ATOM 2711 C CA . GLY B 1 159 ? -2.783 -20.031 -0.093 1 98.44 159 GLY B CA 1
ATOM 2712 C C . GLY B 1 159 ? -1.658 -19.797 0.897 1 98.44 159 GLY B C 1
ATOM 2713 O O . GLY B 1 159 ? -1.372 -20.656 1.734 1 98.44 159 GLY B O 1
ATOM 2714 N N . ALA B 1 160 ? -1.1 -18.609 0.832 1 98 160 ALA B N 1
ATOM 2715 C CA . ALA B 1 160 ? 0.034 -18.312 1.701 1 98 160 ALA B CA 1
ATOM 2716 C C . ALA B 1 160 ? -0.327 -18.531 3.168 1 98 160 ALA B C 1
ATOM 2718 O O . ALA B 1 160 ? 0.507 -18.969 3.961 1 98 160 ALA B O 1
ATOM 2719 N N . ARG B 1 161 ? -1.555 -18.25 3.51 1 97.38 161 ARG B N 1
ATOM 2720 C CA . ARG B 1 161 ? -2 -18.375 4.895 1 97.38 161 ARG B CA 1
ATOM 2721 C C . ARG B 1 161 ? -1.932 -19.812 5.371 1 97.38 161 ARG B C 1
ATOM 2723 O O . ARG B 1 161 ? -1.986 -20.094 6.57 1 97.38 161 ARG B O 1
ATOM 2730 N N . THR B 1 162 ? -1.881 -20.766 4.465 1 96.69 162 THR B N 1
ATOM 2731 C CA . THR B 1 162 ? -1.821 -22.172 4.801 1 96.69 162 THR B CA 1
ATOM 2732 C C . THR B 1 162 ? -0.429 -22.562 5.297 1 96.69 162 THR B C 1
ATOM 2734 O O . THR B 1 162 ? -0.274 -23.516 6.055 1 96.69 162 THR B O 1
ATOM 2737 N N . ILE B 1 163 ? 0.574 -21.797 5 1 94.88 163 ILE B N 1
ATOM 2738 C CA . ILE B 1 163 ? 1.932 -22.234 5.293 1 94.88 163 ILE B CA 1
ATOM 2739 C C . ILE B 1 163 ? 2.617 -21.234 6.215 1 94.88 163 ILE B C 1
ATOM 2741 O O . ILE B 1 163 ? 3.703 -21.484 6.734 1 94.88 163 ILE B O 1
ATOM 2745 N N . ARG B 1 164 ? 2.047 -20.047 6.352 1 92.69 164 ARG B N 1
ATOM 2746 C CA . ARG B 1 164 ? 2.611 -19.047 7.246 1 92.69 164 ARG B CA 1
ATOM 2747 C C . ARG B 1 164 ? 1.511 -18.234 7.926 1 92.69 164 ARG B C 1
ATOM 2749 O O . ARG B 1 164 ?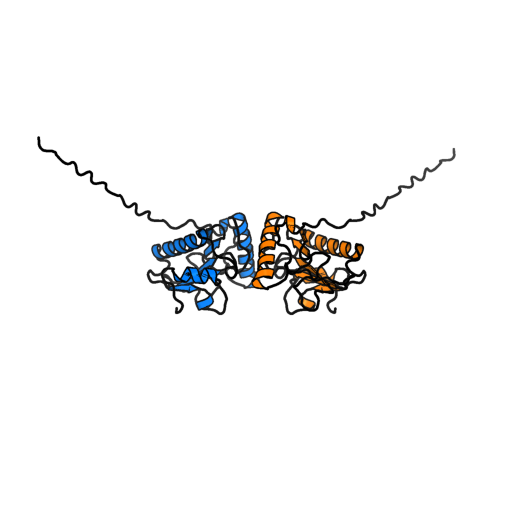 0.373 -18.203 7.453 1 92.69 164 ARG B O 1
ATOM 2756 N N . GLN B 1 165 ? 1.83 -17.594 9.062 1 93.12 165 GLN B N 1
ATOM 2757 C CA . GLN B 1 165 ? 0.873 -16.766 9.781 1 93.12 165 GLN B CA 1
ATOM 2758 C C . GLN B 1 165 ? 0.646 -15.445 9.055 1 93.12 165 GLN B C 1
ATOM 2760 O O . GLN B 1 165 ? 1.406 -14.492 9.242 1 93.12 165 GLN B O 1
ATOM 2765 N N . THR B 1 166 ? -0.355 -15.414 8.242 1 95.44 166 THR B N 1
ATOM 2766 C CA . THR B 1 166 ? -0.715 -14.242 7.457 1 95.44 166 THR B CA 1
ATOM 2767 C C . THR B 1 166 ? -2.17 -14.312 7.004 1 95.44 166 THR B C 1
ATOM 2769 O O . THR B 1 166 ? -2.785 -15.383 7.051 1 95.44 166 THR B O 1
ATOM 2772 N N . ASN B 1 167 ? -2.678 -13.117 6.66 1 95.38 167 ASN B N 1
ATOM 2773 C CA . ASN B 1 167 ? -4.008 -13.102 6.062 1 95.38 167 ASN B CA 1
ATOM 2774 C C . ASN B 1 167 ? -3.955 -13.367 4.562 1 95.38 167 ASN B C 1
ATOM 277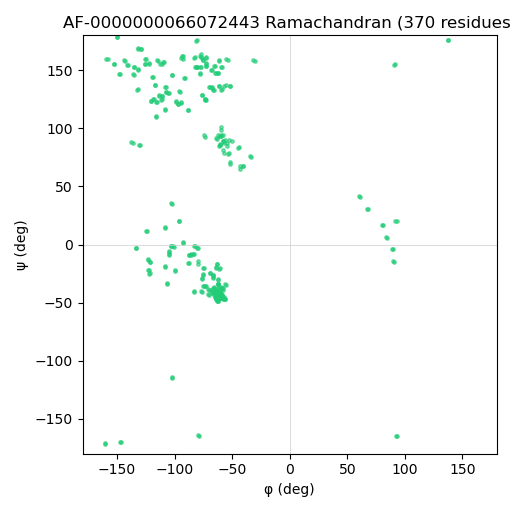6 O O . ASN B 1 167 ? -4.992 -13.555 3.922 1 95.38 167 ASN B O 1
ATOM 2780 N N . SER B 1 168 ? -2.855 -13.406 4.012 1 97.38 168 SER B N 1
ATOM 2781 C CA . SER B 1 168 ? -2.701 -13.602 2.572 1 97.38 168 SER B CA 1
ATOM 2782 C C . SER B 1 168 ? -3.092 -15.016 2.158 1 97.38 168 SER B C 1
ATOM 2784 O O . SER B 1 168 ? -2.742 -15.984 2.836 1 97.38 168 SER B O 1
ATOM 2786 N N . PRO B 1 169 ? -3.891 -15.125 1.015 1 98.38 169 PRO B N 1
ATOM 2787 C CA . PRO B 1 169 ? -4.086 -14.125 -0.039 1 98.38 169 PRO B CA 1
ATOM 2788 C C . PRO B 1 169 ? -5.336 -13.281 0.174 1 98.38 169 PRO B C 1
ATOM 2790 O O . PRO B 1 169 ? -5.828 -12.648 -0.767 1 98.38 169 PRO B O 1
ATOM 2793 N N . GLY B 1 170 ? -5.867 -13.227 1.438 1 98 170 GLY B N 1
ATOM 2794 C CA . GLY B 1 170 ? -7.125 -12.578 1.755 1 98 170 GLY B CA 1
ATOM 2795 C C . GLY B 1 170 ? -8.32 -13.508 1.675 1 98 170 GLY B C 1
ATOM 2796 O O . GLY B 1 170 ? -8.297 -14.492 0.931 1 98 170 GLY B O 1
ATOM 2797 N N . LYS B 1 171 ? -9.375 -13.211 2.391 1 97.44 171 LYS B N 1
ATOM 2798 C CA . LYS B 1 171 ? -10.477 -14.148 2.561 1 97.44 171 LYS B CA 1
ATOM 2799 C C . LYS B 1 171 ? -11.203 -14.398 1.238 1 97.44 171 LYS B C 1
ATOM 2801 O O . LYS B 1 171 ? -11.625 -15.516 0.955 1 97.44 171 LYS B O 1
ATOM 2806 N N . TYR B 1 172 ? -11.352 -13.422 0.398 1 98.44 172 TYR B N 1
ATOM 2807 C CA . TYR B 1 172 ? -12.141 -13.578 -0.818 1 98.44 172 TYR B CA 1
ATOM 2808 C C . TYR B 1 172 ? -11.359 -14.352 -1.878 1 98.44 172 TYR B C 1
ATOM 2810 O O . TYR B 1 172 ? -11.914 -15.203 -2.568 1 98.44 172 TYR B O 1
ATOM 2818 N N . LEU B 1 173 ? -10.109 -14.055 -1.967 1 98.81 173 LEU B N 1
ATOM 2819 C CA . LEU B 1 173 ? -9.297 -14.82 -2.906 1 98.81 173 LEU B CA 1
ATOM 2820 C C . LEU B 1 173 ? -9.094 -16.25 -2.412 1 98.81 173 LEU B C 1
ATOM 2822 O O . LEU B 1 173 ? -9.125 -17.188 -3.203 1 98.81 173 LEU B O 1
ATOM 2826 N N . PHE B 1 174 ? -8.93 -16.422 -1.18 1 98.75 174 PHE B N 1
ATOM 2827 C CA . PHE B 1 174 ? -8.781 -17.75 -0.597 1 98.75 174 PHE B CA 1
ATOM 2828 C C . PHE B 1 174 ? -10.008 -18.609 -0.889 1 98.75 174 PHE B C 1
ATOM 2830 O O . PHE B 1 174 ? -9.875 -19.797 -1.205 1 98.75 174 PHE B O 1
ATOM 2837 N N . ARG B 1 175 ? -11.141 -18.047 -0.843 1 98.5 175 ARG B N 1
ATOM 2838 C CA . ARG B 1 175 ? -12.375 -18.75 -1.148 1 98.5 175 ARG B CA 1
ATOM 2839 C C . ARG B 1 175 ? -12.406 -19.203 -2.607 1 98.5 175 ARG B C 1
ATOM 2841 O O . ARG B 1 175 ? -12.812 -20.328 -2.908 1 98.5 175 ARG B O 1
ATOM 2848 N N . GLU B 1 176 ? -12.008 -18.359 -3.457 1 98.69 176 GLU B N 1
ATOM 2849 C CA . GLU B 1 176 ? -11.961 -18.688 -4.879 1 98.69 176 GLU B CA 1
ATOM 2850 C C . GLU B 1 176 ? -11.039 -19.875 -5.141 1 98.69 176 GLU B C 1
ATOM 2852 O O . GLU B 1 176 ? -11.336 -20.734 -5.969 1 98.69 176 GLU B O 1
ATOM 2857 N N . LEU B 1 177 ? -9.953 -19.953 -4.422 1 98.75 177 LEU B N 1
ATOM 2858 C CA . LEU B 1 177 ? -8.922 -20.969 -4.652 1 98.75 177 LEU B CA 1
ATOM 2859 C C . LEU B 1 177 ? -9.453 -22.359 -4.336 1 98.75 177 LEU B C 1
ATOM 2861 O O . LEU B 1 177 ? -8.945 -23.359 -4.859 1 98.75 177 LEU B O 1
ATOM 2865 N N . GLN B 1 178 ? -10.391 -22.438 -3.5 1 98.38 178 GLN B N 1
ATOM 2866 C CA . GLN B 1 178 ? -10.883 -23.719 -3.016 1 98.38 178 GLN B CA 1
ATOM 2867 C C . GLN B 1 178 ? -11.484 -24.547 -4.152 1 98.38 178 GLN B C 1
ATOM 2869 O O . GLN B 1 178 ? -11.594 -25.766 -4.043 1 98.38 178 GLN B O 1
ATOM 2874 N N . SER B 1 179 ? -11.812 -23.922 -5.305 1 98.06 179 SER B N 1
ATOM 2875 C CA . SER B 1 179 ? -12.383 -24.625 -6.449 1 98.06 179 SER B CA 1
ATOM 2876 C C . SER B 1 179 ? -11.328 -24.906 -7.516 1 98.06 179 SER B C 1
ATOM 2878 O O . SER B 1 179 ? -11.633 -25.484 -8.562 1 98.06 179 SER B O 1
ATOM 2880 N N . TRP B 1 180 ? -10.141 -24.469 -7.281 1 98.69 180 TRP B N 1
ATOM 2881 C CA . TRP B 1 180 ? -9.086 -24.625 -8.281 1 98.69 180 TRP B CA 1
ATOM 2882 C C . TRP B 1 180 ? -8.484 -26.031 -8.203 1 98.69 180 TRP B C 1
ATOM 2884 O O . TRP B 1 180 ? -8.438 -26.641 -7.137 1 98.69 180 TRP B O 1
ATOM 2894 N N . LYS B 1 181 ? -7.961 -26.484 -9.359 1 97.69 181 LYS B N 1
ATOM 2895 C CA . LYS B 1 181 ? -7.254 -27.766 -9.398 1 97.69 181 LYS B CA 1
ATOM 2896 C C . LYS B 1 181 ? -6.055 -27.766 -8.461 1 97.69 181 LYS B C 1
ATOM 2898 O O . LYS B 1 181 ? -5.281 -26.797 -8.43 1 97.69 181 LYS B O 1
ATOM 2903 N N . GLY B 1 182 ? -5.926 -28.859 -7.656 1 98.19 182 GLY B N 1
ATOM 2904 C CA . GLY B 1 182 ? -4.738 -29.062 -6.844 1 98.19 182 GLY B CA 1
ATOM 2905 C C . GLY B 1 182 ? -4.836 -28.438 -5.469 1 98.19 182 GLY B C 1
ATOM 2906 O O . GLY B 1 182 ? -3.969 -28.641 -4.621 1 98.19 182 GLY B O 1
ATOM 2907 N N . PHE B 1 183 ? -5.977 -27.703 -5.203 1 98.69 183 PHE B N 1
ATOM 2908 C CA . PHE B 1 183 ? -6.105 -26.969 -3.945 1 98.69 183 PHE B CA 1
ATOM 2909 C C . PHE B 1 183 ? -6.07 -27.922 -2.76 1 98.69 183 PHE B C 1
ATOM 2911 O O . PHE B 1 183 ? -6.688 -29 -2.795 1 98.69 183 PHE B O 1
ATOM 2918 N N . THR B 1 184 ? -5.273 -27.453 -1.711 1 98.12 184 THR B N 1
ATOM 2919 C CA . THR B 1 184 ? -5.258 -28.188 -0.456 1 98.12 184 THR B CA 1
ATOM 2920 C C . THR B 1 184 ? -4.945 -27.266 0.717 1 98.12 184 THR B C 1
ATOM 2922 O O . THR B 1 184 ? -4.328 -26.219 0.538 1 98.12 184 THR B O 1
ATOM 2925 N N . ARG B 1 185 ? -5.379 -27.625 1.943 1 96 185 ARG B N 1
ATOM 2926 C CA . ARG B 1 185 ? -5.059 -26.922 3.182 1 96 185 ARG B CA 1
ATOM 2927 C C . ARG B 1 185 ? -3.992 -27.672 3.975 1 96 185 ARG B C 1
ATOM 2929 O O . ARG B 1 185 ? -3.57 -27.219 5.043 1 96 185 ARG B O 1
ATOM 2936 N N . ASP B 1 186 ? -3.602 -28.844 3.361 1 92.94 186 ASP B N 1
ATOM 2937 C CA . ASP B 1 186 ? -2.619 -29.703 4.012 1 92.94 186 ASP B CA 1
ATOM 2938 C C . ASP B 1 186 ? -1.503 -30.094 3.043 1 92.94 186 ASP B C 1
ATOM 2940 O O . ASP B 1 186 ? -1.501 -31.203 2.5 1 92.94 186 ASP B O 1
ATOM 2944 N N . PRO B 1 187 ? -0.555 -29.219 2.982 1 87.81 187 PRO B N 1
ATOM 2945 C CA . PRO B 1 187 ? 0.469 -29.484 1.968 1 87.81 187 PRO B CA 1
ATOM 2946 C C . PRO B 1 187 ? 1.534 -30.469 2.445 1 87.81 187 PRO B C 1
ATOM 2948 O O . PRO B 1 187 ? 1.778 -30.578 3.65 1 87.81 187 PRO B O 1
#

InterPro domains:
  IPR002502 N-acetylmuramoyl-L-alanine amidase domain [PF01510] (43-171)
  IPR002502 N-acetylmuramoyl-L-alanine amidase domain [SM00644] (33-170)
  IPR002502 N-acetylmuramoyl-L-alanine amidase domain [cd06583] (44-172)
  IPR006619 Peptidoglycan recognition protein family domain, metazoa/bacteria [SM00701] (22-164)
  IPR015510 Peptidoglycan recognition protein [PTHR11022] (16-183)
  IPR017331 Peptidoglycan recognition protein, PGRP-S [PIRSF037945] (17-186)
  IPR036505 N-acetylmuramoyl-L-alanine amidase/PGRP domain superfamily [G3DSA:3.40.80.10] (17-187)
  IPR036505 N-acetylmuramoyl-L-alanine amidase/PGRP domain superfamily [SSF55846] (21-184)

pLDDT: mean 91.66, std 15.05, range [39.88, 98.94]

Foldseek 3Di:
DDPPPPPPPPPPPPPPCPVAQDDEAECVRLPHDAFQDFAFADDQAFEEEEWEPQDAAAADSNRQSVVLNVQQCCCCPVVVWRTRQAQWEQGLNLHIYGTSHLTGFGHNDPPRRRRYHYYYYYHRAQVDARDPSRVVSVLSNVVNCCVVRNHPPLHAYEYPVLRDPDCTPHDRVRVVCVPPHRYDSPD/DDPPPPPPPPPPPPPPCPVAQDDEAECVRLPHDAFQDFAFADDDAFAEEEWEPQDAAAADSNRQSVVLNVQQCCCCPVVVWRTRQAQWEQGLNLHIYGTSHLTGFGHNDPPRRRRYHYYYYYHRAQVDARDPSRVVSVQSNVVNCCVVRNHPPLHAYEYPVLRDPDCTPHDRVRVVCVPPHRYDSHD

Nearest PDB structures (foldseek):
  4z8i-assembly1_A  TM=9.805E-01  e=9.719E-22  Branchiostoma belcheri tsingtauense
  1sxr-assembly1_A  TM=9.795E-01  e=3.625E-21  Drosophila melanogaster
  5xz4-assembly2_B  TM=9.758E-01  e=6.785E-21  Bombus
  6ckh-assembly1_A  TM=9.678E-01  e=3.625E-21  Manduca sexta
  4zxm-assembly1_A  TM=9.618E-01  e=1.660E-19  Branchiostoma belcheri tsingtauense